Protein AF-A0A135TZ36-F1 (afdb_monomer)

Solvent-accessible surface area (backbone atoms only — not comparable to full-atom values): 19597 Å² total; per-residue (Å²): 132,80,79,66,50,85,50,78,80,79,77,73,51,74,93,57,79,41,78,80,50,68,45,27,35,36,35,58,13,41,26,89,75,48,41,15,36,32,30,41,32,37,39,70,85,66,96,59,61,77,42,64,58,96,86,46,54,20,70,56,45,53,46,8,56,71,18,23,19,26,37,40,35,22,68,68,28,45,78,75,32,60,67,56,47,51,49,52,52,54,50,48,36,62,71,36,88,34,26,74,37,66,66,38,25,40,37,40,23,60,33,50,72,59,39,54,63,44,38,83,55,46,86,80,42,78,33,56,53,34,40,36,39,25,34,38,38,90,38,65,88,73,57,63,71,61,88,43,40,32,42,38,40,23,16,20,61,70,90,66,84,68,53,80,54,86,40,39,36,49,45,66,35,62,84,34,90,34,34,46,20,65,37,71,99,42,99,53,41,34,71,68,60,25,54,55,52,48,56,56,46,49,57,52,48,38,64,70,55,68,41,76,78,76,64,61,67,62,54,50,52,61,72,70,54,63,73,73,61,75,90,71,90,53,78,71,61,77,59,72,47,74,52,70,41,69,60,89,94,39,82,74,51,74,47,78,47,63,59,65,56,29,49,32,41,45,52,66,74,44,70,68,58,44,79,40,91,92,62,70,33,25,32,52,52,92,59,56,41,57,60,57,33,48,22,70,77,36,71,84,76,43,83,80,72,61,68,78,72,60,45,36,36,57,64,86,64,84,69,91,66,93,83,71,66,48,79,74,76,75,93,61,98,66,82,81,82,79,130

Organism: NCBI:txid1460502

pLDDT: mean 84.77, std 16.38, range [30.73, 98.69]

InterPro domains:
  IPR009959 Polyketide cyclase SnoaL-like [PTHR38436] (225-310)
  IPR032710 NTF2-like domain superfamily [SSF54427] (226-272)

Secondary structure (DSSP, 8-state):
----TTSPPPPPPP--EEEEETTEEEE---STT--B-EEEEE----S-TT-EETTEEPHHHHHHHTT-EEEEE-GGGGGG-HHHHHHHHHHHHHH-SSBS-TT-EEEEES-HHHHHHHGGGGGG-TTEEEEEEEEEGGGTTTSPPPSS-EEEEEES--SSPPPBSSSEEEEEETT-SSGGGGSTTSTT--HHHHHHHHHHHHHHHHHHH--PPP-HHHHHHHHH--TTPPP--------EEEEEEEETTEEEEEEEEE-HHHHHHHTT-S-SEEEPTTSSEEEE-----THHHHHHHSTTSS-S-GGGG--EEETT--S--TT-PBP----S-------

Mean predicted aligned error: 11.64 Å

Foldseek 3Di:
DAPDLQDDQDDFDDWDWADPDFQKIKTFARPSVRAKAAEEEEAEDDPDQADADPNRGAPQVVVSPQLHGYMYGYPRLCVVPLVVSVVSSLVVLVPDPRHPQSLAYEYEYLDQVSQQRVQVCCVVRNSHAEYEEFWALVCVVVGDAHQHQYEYEHEADHPDDFDDDRRYGYHYDNPQPTSCCLGPPDPRPPPVVNVVSVVVVCVRRCVRRVDDDDPVVSVVVNVPDDRPDPDLVFDFDWDKDKDFDDDPNDGPDIDIDTDPLQVCVRSVVDDQWDDDPDDQKIWGDLGDYCVVVVCVVPVPPDDPPPSVVTAMAGNVPPDDDPPRTDHPDDPPPDDDDDD

Nearest PDB structures (foldseek):
  2wtm-assembly2_D  TM=5.818E-01  e=5.817E-04  Butyrivibrio proteoclasticus
  2wtm-assembly1_B  TM=5.413E-01  e=8.930E-04  Butyrivibrio proteoclasticus
  3fcx-assembly2_A-2  TM=5.491E-01  e=4.228E-02  Homo sapiens
  5hw0-assembly1_B  TM=2.949E-01  e=3.474E+00  Dickeya chrysanthemi
  8qca-assembly1_A  TM=1.668E-01  e=4.438E+00  Saccharomyces cerevisiae

Sequence (339 aa):
MYADISKPPAPLPQSELQTIGSGISTLSPLSRRGVGPGLILLVPSVDNALAIEEGVPALPLKWAEEGYTVIAIQPSAFESGARETLDLAIQTFRNSDKCDTKDVVGLVAYEPEMWNTVAPILSEFPQIVSTVVYADSSERSSISSSTLPSVYHFAGKPEGQPLRSKGRTEYFYPAAQSYKFATPFQPHFDYNMDMLSYTRNLTLLKGEMKSPIFDLEAIWDEHTCLPGVPPTNKYAEIPFAAVVNIRGDRLYHEHITWDQGTALAQLGLLPEYLPFPGGNLQYKVPVAGVETAMKLRARNSVPSNEMFKFTTRSADSEGVNPEKVVPAVAENGVATVAN

Structure (mmCIF, N/CA/C/O backbone):
data_AF-A0A135TZ36-F1
#
_entry.id   AF-A0A135TZ36-F1
#
loop_
_atom_site.group_PDB
_atom_site.id
_atom_site.type_symbol
_atom_site.label_atom_id
_atom_site.label_alt_id
_atom_site.label_comp_id
_atom_site.label_asym_id
_atom_site.label_entity_id
_atom_site.label_seq_id
_atom_site.pdbx_PDB_ins_code
_atom_site.Cartn_x
_atom_site.Cartn_y
_atom_site.Cartn_z
_atom_site.occupancy
_atom_site.B_iso_or_equiv
_atom_site.auth_seq_id
_atom_site.auth_comp_id
_atom_site.auth_asym_id
_atom_site.auth_atom_id
_atom_site.pdbx_PDB_model_num
ATOM 1 N N . MET A 1 1 ? 0.328 -11.893 -20.148 1.00 37.97 1 MET A N 1
ATOM 2 C CA . MET A 1 1 ? -0.048 -11.313 -21.456 1.00 37.97 1 MET A CA 1
ATOM 3 C C . MET A 1 1 ? 0.768 -10.039 -21.565 1.00 37.97 1 MET A C 1
ATOM 5 O O . MET A 1 1 ? 0.528 -9.136 -20.779 1.00 37.97 1 MET A O 1
ATOM 9 N N . TYR A 1 2 ? 1.828 -10.045 -22.372 1.00 48.16 2 TYR A N 1
ATOM 10 C CA . TYR A 1 2 ? 2.792 -8.941 -22.436 1.00 48.16 2 TYR A CA 1
ATOM 11 C C . TYR A 1 2 ? 2.128 -7.660 -22.955 1.00 48.16 2 TYR A C 1
ATOM 13 O O . TYR A 1 2 ? 1.202 -7.739 -23.766 1.00 48.16 2 TYR A O 1
ATOM 21 N N . ALA A 1 3 ? 2.573 -6.501 -22.466 1.00 52.66 3 ALA A N 1
ATOM 22 C CA . ALA A 1 3 ? 2.075 -5.210 -22.925 1.00 52.66 3 ALA A CA 1
ATOM 23 C C . ALA A 1 3 ? 2.308 -5.048 -24.439 1.00 52.66 3 ALA A C 1
ATOM 25 O O . ALA A 1 3 ? 3.323 -5.487 -24.977 1.00 52.66 3 ALA A O 1
ATOM 26 N N . ASP A 1 4 ? 1.352 -4.431 -25.135 1.00 59.00 4 ASP A N 1
ATOM 27 C CA . ASP A 1 4 ? 1.461 -4.132 -26.563 1.00 59.00 4 ASP A CA 1
ATOM 28 C C . ASP A 1 4 ? 2.546 -3.069 -26.791 1.00 59.00 4 ASP A C 1
ATOM 30 O O . ASP A 1 4 ? 2.314 -1.874 -26.614 1.00 59.00 4 ASP A O 1
ATOM 34 N N . ILE A 1 5 ? 3.732 -3.522 -27.197 1.00 53.41 5 ILE A N 1
ATOM 35 C CA . ILE A 1 5 ? 4.953 -2.718 -27.370 1.00 53.41 5 ILE A CA 1
ATOM 36 C C . ILE A 1 5 ? 4.847 -1.656 -28.477 1.00 53.41 5 ILE A C 1
ATOM 38 O O . ILE A 1 5 ? 5.758 -0.841 -28.645 1.00 53.41 5 ILE A O 1
ATOM 42 N N . SER A 1 6 ? 3.767 -1.691 -29.267 1.00 55.44 6 SER A N 1
ATOM 43 C CA . SER A 1 6 ? 3.466 -0.686 -30.290 1.00 55.44 6 SER A CA 1
ATOM 44 C C . SER A 1 6 ? 2.783 0.561 -29.721 1.00 55.44 6 SER A C 1
ATOM 46 O O . SER A 1 6 ? 2.647 1.564 -30.426 1.00 55.44 6 SER A O 1
ATOM 48 N N . LYS A 1 7 ? 2.362 0.520 -28.451 1.00 56.56 7 LYS A N 1
ATOM 49 C CA . LYS A 1 7 ? 1.687 1.618 -27.758 1.00 56.56 7 LYS A CA 1
ATOM 50 C C . LYS A 1 7 ? 2.570 2.173 -26.637 1.00 56.56 7 LYS A C 1
ATOM 52 O O . LYS A 1 7 ? 3.368 1.433 -26.062 1.00 56.56 7 LYS A O 1
ATOM 57 N N . PRO A 1 8 ? 2.444 3.472 -26.309 1.00 57.66 8 PRO A N 1
ATOM 58 C CA . PRO A 1 8 ? 3.082 4.017 -25.118 1.00 57.66 8 PRO A CA 1
ATOM 59 C C . PRO A 1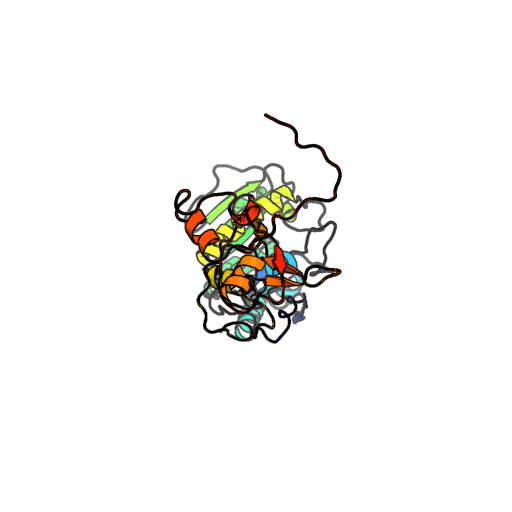 8 ? 2.607 3.262 -23.862 1.00 57.66 8 PRO A C 1
ATOM 61 O O . PRO A 1 8 ? 1.499 2.711 -23.876 1.00 57.66 8 PRO A O 1
ATOM 64 N N . PRO A 1 9 ? 3.407 3.253 -22.777 1.00 58.47 9 PRO A N 1
ATOM 65 C CA . PRO A 1 9 ? 3.001 2.655 -21.510 1.00 58.47 9 PRO A CA 1
ATOM 66 C C . PRO A 1 9 ? 1.629 3.176 -21.085 1.00 58.47 9 PRO A C 1
ATOM 68 O O . PRO A 1 9 ? 1.328 4.360 -21.271 1.00 58.47 9 PRO A O 1
ATOM 71 N N . ALA A 1 10 ? 0.800 2.299 -20.515 1.00 66.50 10 ALA A N 1
ATOM 72 C CA . ALA A 1 10 ? -0.495 2.713 -19.995 1.00 66.50 10 ALA A CA 1
ATOM 73 C C . ALA A 1 10 ? -0.304 3.854 -18.975 1.00 66.50 10 ALA A C 1
ATOM 75 O O . ALA A 1 10 ? 0.656 3.820 -18.195 1.00 66.50 10 ALA A O 1
ATOM 76 N N . PRO A 1 11 ? -1.180 4.875 -18.979 1.00 68.62 11 PRO A N 1
ATOM 77 C CA . PRO A 1 11 ? -1.109 5.936 -17.987 1.00 68.62 11 PRO A CA 1
ATOM 78 C C . PRO A 1 11 ? -1.232 5.336 -16.584 1.00 68.62 11 PRO A C 1
ATOM 80 O O . PRO A 1 11 ? -1.952 4.356 -16.378 1.00 68.62 11 PRO A O 1
ATOM 83 N N . LEU A 1 12 ? -0.524 5.931 -15.623 1.00 71.62 12 LEU A N 1
ATOM 84 C CA . LEU A 1 12 ? -0.650 5.535 -14.224 1.00 71.62 12 LEU A CA 1
ATOM 85 C C . LEU A 1 12 ? -2.113 5.678 -13.774 1.00 71.62 12 LEU A C 1
ATOM 87 O O . LEU A 1 12 ? -2.790 6.610 -14.229 1.00 71.62 12 LEU A O 1
ATOM 91 N N . PRO A 1 13 ? -2.603 4.790 -12.891 1.00 78.56 13 PRO A N 1
ATOM 92 C CA . PRO A 1 13 ? -3.936 4.941 -12.331 1.00 78.56 13 PRO A CA 1
ATOM 93 C C . PRO A 1 13 ? -4.091 6.315 -11.677 1.00 78.56 13 PRO A C 1
ATOM 95 O O . PRO A 1 13 ? -3.180 6.808 -11.011 1.00 78.56 13 PRO A O 1
ATOM 98 N N . GLN A 1 14 ? -5.249 6.935 -11.881 1.00 78.88 14 GLN A N 1
ATOM 99 C CA . GLN A 1 14 ? -5.584 8.218 -11.274 1.00 78.88 14 GLN A CA 1
ATOM 100 C C . GLN A 1 14 ? -6.420 8.001 -10.014 1.00 78.88 14 GLN A C 1
ATOM 102 O O . GLN A 1 14 ? -7.222 7.068 -9.937 1.00 78.88 14 GLN A O 1
ATOM 107 N N . SER A 1 15 ? -6.241 8.876 -9.026 1.00 78.94 15 SER A N 1
ATOM 108 C CA . SER A 1 15 ? -7.051 8.884 -7.815 1.00 78.94 15 SER A CA 1
ATOM 109 C C . SER A 1 15 ? -8.438 9.454 -8.105 1.00 78.94 15 SER A C 1
ATOM 111 O O . SER A 1 15 ? -8.630 10.662 -8.201 1.00 78.94 15 SER A O 1
ATOM 113 N N . GLU A 1 16 ? -9.425 8.569 -8.227 1.00 83.19 16 GLU A N 1
ATOM 114 C CA . GLU A 1 16 ? -10.835 8.940 -8.337 1.00 83.19 16 GLU A CA 1
ATOM 115 C C . GLU A 1 16 ? -11.596 8.411 -7.120 1.00 83.19 16 GLU A C 1
ATOM 117 O O . GLU A 1 16 ? -11.784 7.203 -6.956 1.00 83.19 16 GLU A O 1
ATOM 122 N N . LEU A 1 17 ? -11.999 9.327 -6.237 1.00 87.44 17 LEU A N 1
ATOM 123 C CA . LEU A 1 17 ? -12.807 9.002 -5.068 1.00 87.44 17 LEU A CA 1
ATOM 124 C C . LEU A 1 17 ? -14.280 8.949 -5.470 1.00 87.44 17 LEU A C 1
ATOM 126 O O . LEU A 1 17 ? -14.830 9.940 -5.951 1.00 87.44 17 LEU A O 1
ATOM 130 N N . GLN A 1 18 ? -14.930 7.817 -5.225 1.00 92.25 18 GLN A N 1
ATOM 131 C CA . GLN A 1 18 ? -16.347 7.631 -5.525 1.00 92.25 18 GLN A CA 1
ATOM 132 C C . GLN A 1 18 ? -17.141 7.475 -4.230 1.00 92.25 18 GLN A C 1
ATOM 134 O O . GLN A 1 18 ? -16.838 6.616 -3.404 1.00 92.25 18 GLN A O 1
ATOM 139 N N . THR A 1 19 ? -18.169 8.298 -4.041 1.00 92.38 19 THR A N 1
ATOM 140 C CA . THR A 1 19 ? -19.089 8.175 -2.903 1.00 92.38 19 THR A CA 1
ATOM 141 C C . THR A 1 19 ? -20.092 7.059 -3.174 1.00 92.38 19 THR A C 1
ATOM 143 O O . THR A 1 19 ? -20.798 7.100 -4.180 1.00 92.38 19 THR A O 1
ATOM 146 N N . ILE A 1 20 ? -20.179 6.084 -2.268 1.00 92.81 20 ILE A N 1
ATOM 147 C CA . ILE A 1 20 ? -21.098 4.934 -2.382 1.00 92.81 20 ILE A CA 1
ATOM 148 C C . ILE A 1 20 ? -22.227 4.967 -1.343 1.00 92.81 20 ILE A C 1
ATOM 150 O O . ILE A 1 20 ? -23.202 4.231 -1.464 1.00 92.81 20 ILE A O 1
ATOM 154 N N . GLY A 1 21 ? -22.124 5.842 -0.343 1.00 90.12 21 GLY A N 1
ATOM 155 C CA . GLY A 1 21 ? -23.141 6.064 0.681 1.00 90.12 21 GLY A CA 1
ATOM 156 C C . GLY A 1 21 ? -22.800 7.276 1.546 1.00 90.12 21 GLY A C 1
ATOM 157 O O . GLY A 1 21 ? -21.726 7.864 1.406 1.00 90.12 21 GLY A O 1
ATOM 158 N N . SER A 1 22 ? -23.706 7.660 2.450 1.00 92.19 22 SER A N 1
ATOM 159 C CA . SER A 1 22 ? -23.422 8.722 3.426 1.00 92.19 22 SER A CA 1
ATOM 160 C C . SER A 1 22 ? -22.216 8.323 4.277 1.00 92.19 22 SER A C 1
ATOM 162 O O . SER A 1 22 ? -22.244 7.277 4.915 1.00 92.19 22 SER A O 1
ATOM 164 N N . GLY A 1 23 ? -21.139 9.111 4.238 1.00 93.56 23 GLY A N 1
ATOM 165 C CA . GLY A 1 23 ? -19.905 8.803 4.966 1.00 93.56 23 GLY A CA 1
ATOM 166 C C . GLY A 1 23 ? -19.114 7.602 4.433 1.00 93.56 23 GLY A C 1
ATOM 167 O O . GLY A 1 23 ? -18.205 7.150 5.123 1.00 93.56 23 GLY A O 1
ATOM 168 N N . ILE A 1 24 ? -19.427 7.077 3.241 1.00 95.88 24 ILE A N 1
ATOM 169 C CA . ILE A 1 24 ? -18.728 5.923 2.660 1.00 95.88 24 ILE A CA 1
ATOM 170 C C . ILE A 1 24 ? -18.214 6.271 1.266 1.00 95.88 24 ILE A C 1
ATOM 172 O O . ILE A 1 24 ? -18.984 6.635 0.370 1.00 95.88 24 ILE A O 1
ATOM 176 N N . SER A 1 25 ? -16.912 6.100 1.063 1.00 95.69 25 SER A N 1
ATOM 177 C CA . SER A 1 25 ? -16.256 6.310 -0.224 1.00 95.69 25 SER A CA 1
ATOM 178 C C . SER A 1 25 ? -15.360 5.139 -0.603 1.00 95.69 25 SER A C 1
ATOM 180 O O . SER A 1 25 ? -14.869 4.408 0.254 1.00 95.69 25 SER A O 1
ATOM 182 N N . THR A 1 26 ? -15.150 4.954 -1.902 1.00 95.56 26 THR A N 1
ATOM 183 C CA . THR A 1 26 ? -14.240 3.955 -2.461 1.00 95.56 26 THR A CA 1
ATOM 184 C C . THR A 1 26 ? -13.162 4.628 -3.301 1.00 95.56 26 THR A C 1
ATOM 186 O O . THR A 1 26 ? -13.413 5.641 -3.959 1.00 95.56 26 THR A O 1
ATOM 189 N N . LEU A 1 27 ? -11.962 4.054 -3.284 1.00 95.06 27 LEU A N 1
ATOM 190 C CA . LEU A 1 27 ? -10.811 4.483 -4.068 1.00 95.06 27 LEU A CA 1
ATOM 191 C C . LEU A 1 27 ? -10.149 3.262 -4.713 1.00 95.06 27 LEU A C 1
ATOM 193 O O . LEU A 1 27 ? -9.892 2.249 -4.057 1.00 95.06 27 LEU A O 1
ATOM 197 N N . SER A 1 28 ? -9.891 3.364 -6.014 1.00 93.56 28 SER A N 1
ATOM 198 C CA . SER A 1 28 ? -9.229 2.302 -6.776 1.00 93.56 28 SER A CA 1
ATOM 199 C C . SER A 1 28 ? -7.743 2.186 -6.405 1.00 93.56 28 SER A C 1
ATOM 201 O O . SER A 1 28 ? -7.138 3.195 -6.035 1.00 93.56 28 SER A O 1
ATOM 203 N N . PRO A 1 29 ? -7.123 1.002 -6.559 1.00 91.56 29 PRO A N 1
ATOM 204 C CA . PRO A 1 29 ? -5.682 0.833 -6.399 1.00 91.56 29 PRO A CA 1
ATOM 205 C C . PRO A 1 29 ? -4.890 1.782 -7.302 1.00 91.56 29 PRO A C 1
ATOM 207 O O . PRO A 1 29 ? -5.177 1.898 -8.495 1.00 91.56 29 PRO A O 1
ATOM 210 N N . LEU A 1 30 ? -3.845 2.398 -6.750 1.00 89.19 30 LEU A N 1
ATOM 211 C CA . LEU A 1 30 ? -2.964 3.323 -7.472 1.00 89.19 30 LEU A CA 1
ATOM 212 C C . LEU A 1 30 ? -1.657 2.683 -7.943 1.00 89.19 30 LEU A C 1
ATOM 214 O O . LEU A 1 30 ? -0.887 3.291 -8.685 1.00 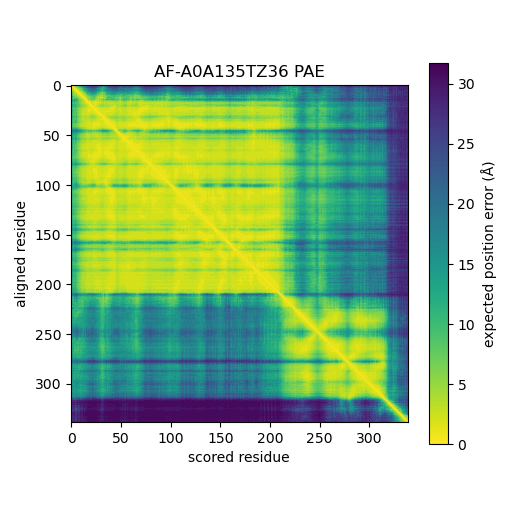89.19 30 LEU A O 1
ATOM 218 N N . SER A 1 31 ? -1.416 1.427 -7.566 1.00 84.50 31 SER A N 1
ATOM 219 C CA . SER A 1 31 ? -0.314 0.648 -8.129 1.00 84.50 31 SER A CA 1
ATOM 220 C C . SER A 1 31 ? -0.530 0.387 -9.625 1.00 84.50 31 SER A C 1
ATOM 222 O O . SER A 1 31 ? -1.664 0.243 -10.081 1.00 84.50 31 SER A O 1
ATOM 224 N N . ARG A 1 32 ? 0.554 0.205 -10.392 1.00 76.94 32 ARG A N 1
ATOM 225 C CA . ARG A 1 32 ? 0.498 -0.106 -11.838 1.00 76.94 32 ARG A CA 1
ATOM 226 C C . ARG A 1 32 ? -0.365 -1.320 -12.201 1.00 76.94 32 ARG A C 1
ATOM 228 O O . ARG A 1 32 ? -0.818 -1.413 -13.335 1.00 76.94 32 ARG A O 1
ATOM 235 N N . ARG A 1 33 ? -0.616 -2.235 -11.254 1.00 79.50 33 ARG A N 1
ATOM 236 C CA . ARG A 1 33 ? -1.522 -3.376 -11.460 1.00 79.50 33 ARG A CA 1
ATOM 237 C C . ARG A 1 33 ? -2.961 -2.930 -11.734 1.00 79.50 33 ARG A C 1
ATOM 239 O O . ARG A 1 33 ? -3.695 -3.665 -12.384 1.00 79.50 33 ARG A O 1
ATOM 246 N N . GLY A 1 34 ? -3.380 -1.778 -11.204 1.00 84.00 34 GLY A N 1
ATOM 247 C CA . GLY A 1 34 ? -4.740 -1.240 -11.328 1.00 84.00 34 GLY A CA 1
ATOM 248 C C . GLY A 1 34 ? -5.833 -2.059 -10.628 1.00 84.00 34 GLY A C 1
ATOM 249 O O . GLY A 1 34 ? -6.981 -1.631 -10.593 1.00 84.00 34 GLY A O 1
ATOM 250 N N . VAL A 1 35 ? -5.488 -3.218 -10.064 1.00 88.56 35 VAL A N 1
ATOM 251 C CA . VAL A 1 35 ? -6.360 -4.105 -9.293 1.00 88.56 35 VAL A CA 1
ATOM 252 C C . VAL A 1 35 ? -5.623 -4.581 -8.045 1.00 88.56 35 VAL A C 1
ATOM 254 O O . VAL A 1 35 ? -4.390 -4.666 -8.046 1.00 88.56 35 VAL A O 1
ATOM 257 N N . GLY A 1 36 ? -6.368 -4.919 -6.999 1.00 89.81 36 GLY A N 1
A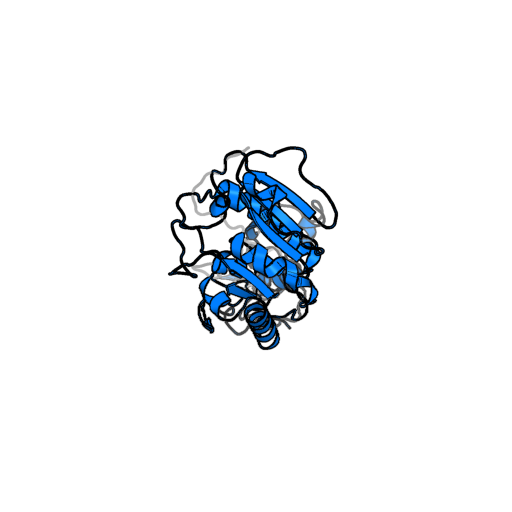TOM 258 C CA . GLY A 1 36 ? -5.800 -5.487 -5.785 1.00 89.81 36 GLY A CA 1
ATOM 259 C C . GLY A 1 36 ? -6.831 -5.761 -4.696 1.00 89.81 36 GLY A C 1
ATOM 260 O O . GLY A 1 36 ? -8.025 -5.528 -4.903 1.00 89.81 36 GLY A O 1
ATOM 261 N N . PRO A 1 37 ? -6.386 -6.264 -3.537 1.00 93.44 37 PRO A N 1
ATOM 262 C CA . PRO A 1 37 ? -7.275 -6.773 -2.505 1.00 93.44 37 PRO A CA 1
ATOM 263 C C . PRO A 1 37 ? -8.095 -5.677 -1.829 1.00 93.44 37 PRO A C 1
ATOM 265 O O . PRO A 1 37 ? -7.677 -4.519 -1.765 1.00 93.44 37 PRO A O 1
ATOM 268 N N . GLY A 1 38 ? -9.260 -6.053 -1.301 1.00 95.44 38 GLY A N 1
ATOM 269 C CA . GLY A 1 38 ? -10.145 -5.133 -0.592 1.00 95.44 38 GLY A CA 1
ATOM 270 C C . GLY A 1 38 ? -9.587 -4.731 0.774 1.00 95.44 38 GLY A C 1
ATOM 271 O O . GLY A 1 38 ? -9.149 -5.581 1.552 1.00 95.44 38 GLY A O 1
ATOM 272 N N . LEU A 1 39 ? -9.635 -3.440 1.093 1.00 97.38 39 LEU A N 1
ATOM 273 C CA . LEU A 1 39 ? -9.258 -2.908 2.398 1.00 97.38 39 LEU A CA 1
ATOM 274 C C . LEU A 1 39 ? -10.309 -1.917 2.899 1.00 97.38 39 LEU A C 1
ATOM 276 O O . LEU A 1 39 ? -10.579 -0.902 2.258 1.00 97.38 39 LEU A O 1
ATOM 280 N N . ILE A 1 40 ? -10.889 -2.207 4.060 1.00 98.25 40 ILE A N 1
ATOM 281 C CA . ILE A 1 40 ? -11.824 -1.318 4.751 1.00 98.25 40 ILE A CA 1
ATOM 282 C C . ILE A 1 40 ? -11.040 -0.435 5.716 1.00 98.25 40 ILE A C 1
ATOM 284 O O . ILE A 1 40 ? -10.255 -0.939 6.519 1.00 98.25 40 ILE A O 1
ATOM 288 N N . LEU A 1 41 ? -11.284 0.871 5.685 1.00 98.56 41 LEU A N 1
ATOM 289 C CA . LEU A 1 41 ? -10.737 1.826 6.640 1.00 98.56 41 LEU A CA 1
ATOM 290 C C . LEU A 1 41 ? -11.876 2.439 7.457 1.00 98.56 41 LEU A C 1
ATOM 292 O O . LEU A 1 41 ? -12.768 3.057 6.881 1.00 98.56 41 LEU A O 1
ATOM 296 N N . LEU A 1 42 ? -11.835 2.312 8.784 1.00 98.38 42 LEU A N 1
ATOM 297 C CA . LEU A 1 42 ? -12.676 3.111 9.683 1.00 98.38 42 LEU A CA 1
ATOM 298 C C . LEU A 1 42 ? -11.875 4.363 10.042 1.00 98.38 42 LEU A C 1
ATOM 300 O O . LEU A 1 42 ? -10.866 4.263 10.745 1.00 98.38 42 LEU A O 1
ATOM 304 N N . VAL A 1 43 ? -12.267 5.508 9.492 1.00 96.50 43 VAL A N 1
ATOM 305 C CA . VAL A 1 43 ? -11.497 6.762 9.520 1.00 96.50 43 VAL A CA 1
ATOM 306 C C . VAL A 1 43 ? -12.302 7.874 10.192 1.00 96.50 43 VAL A C 1
ATOM 308 O O . VAL A 1 43 ? -13.530 7.802 10.198 1.00 96.50 43 VAL A O 1
ATOM 311 N N . PRO A 1 44 ? -11.655 8.923 10.731 1.00 94.00 44 PRO A N 1
ATOM 312 C CA . PRO A 1 44 ? -12.381 10.089 11.224 1.00 94.00 44 PRO A CA 1
ATOM 313 C C . PRO A 1 44 ? -13.151 10.792 10.109 1.00 94.00 44 PRO A C 1
ATOM 315 O O . PRO A 1 44 ? -12.874 10.612 8.920 1.00 94.00 44 PRO A O 1
ATOM 318 N N . SER A 1 45 ? -14.073 11.666 10.510 1.00 89.50 45 SER A N 1
ATOM 319 C CA . SER A 1 45 ? -14.706 12.603 9.588 1.00 89.50 45 SER A CA 1
ATOM 320 C C . SER A 1 45 ? -13.646 13.508 8.962 1.00 89.50 45 SER A C 1
ATOM 322 O O . SER A 1 45 ? -13.004 14.296 9.660 1.00 89.50 45 SER A O 1
ATOM 324 N N . VAL A 1 46 ? -13.443 13.367 7.653 1.00 79.00 46 VAL A N 1
ATOM 325 C CA . VAL A 1 46 ? -12.470 14.147 6.882 1.00 79.00 46 VAL A CA 1
ATOM 326 C C . VAL A 1 46 ? -13.137 14.718 5.640 1.00 79.00 46 VAL A C 1
ATOM 328 O O . VAL A 1 46 ? -13.801 13.998 4.892 1.00 79.00 46 VAL A O 1
ATOM 331 N N . ASP A 1 47 ? -12.917 16.010 5.407 1.00 74.12 47 ASP A N 1
ATOM 332 C CA . ASP A 1 47 ? -13.504 16.728 4.272 1.00 74.12 47 ASP A CA 1
ATOM 333 C C . ASP A 1 47 ? -12.776 16.419 2.954 1.00 74.12 47 ASP A C 1
ATOM 335 O O . ASP A 1 47 ? -13.378 16.460 1.882 1.00 74.12 47 ASP A O 1
ATOM 339 N N . ASN A 1 48 ? -11.481 16.075 3.019 1.00 81.44 48 ASN A N 1
ATOM 340 C CA . ASN A 1 48 ? -10.659 15.794 1.843 1.00 81.44 48 ASN A CA 1
ATOM 341 C C . ASN A 1 48 ? -9.898 14.462 1.959 1.00 81.44 48 ASN A C 1
ATOM 343 O O . ASN A 1 48 ? -8.750 14.396 2.395 1.00 81.44 48 ASN A O 1
ATOM 347 N N . ALA A 1 49 ? -10.539 13.387 1.503 1.00 82.12 49 ALA A N 1
ATOM 348 C CA . ALA A 1 49 ? -9.983 12.034 1.494 1.00 82.12 49 ALA A CA 1
ATOM 349 C C . ALA A 1 49 ? -8.875 11.795 0.439 1.00 82.12 49 ALA A C 1
ATOM 351 O O . ALA A 1 49 ? -8.301 10.706 0.414 1.00 82.12 49 ALA A O 1
ATOM 352 N N . LEU A 1 50 ? -8.566 12.788 -0.407 1.00 88.12 50 LEU A N 1
ATOM 353 C CA . LEU A 1 50 ? -7.502 12.738 -1.422 1.00 88.12 50 LEU A CA 1
ATOM 354 C C . LEU A 1 50 ? -6.386 13.772 -1.180 1.00 88.12 50 LEU A C 1
ATOM 356 O O . LEU A 1 50 ? -5.552 13.989 -2.058 1.00 88.12 50 LEU A O 1
ATOM 360 N N . ALA A 1 51 ? -6.368 14.433 -0.018 1.00 88.38 51 ALA A N 1
ATOM 361 C CA . ALA A 1 51 ? -5.368 15.449 0.292 1.00 88.38 51 ALA A CA 1
ATOM 362 C C . ALA A 1 51 ? -3.943 14.874 0.339 1.00 88.38 51 ALA A C 1
ATOM 364 O O . ALA A 1 51 ? -3.716 13.759 0.816 1.00 88.38 51 ALA A O 1
ATOM 365 N N . ILE A 1 52 ? -2.984 15.685 -0.107 1.00 89.25 52 ILE A N 1
ATOM 366 C CA . ILE A 1 52 ? -1.556 15.507 0.152 1.00 89.25 52 ILE A CA 1
ATOM 367 C C . ILE A 1 52 ? -1.046 16.842 0.690 1.00 89.25 52 ILE A C 1
ATOM 369 O O . ILE A 1 52 ? -1.023 17.829 -0.046 1.00 89.25 52 ILE A O 1
ATOM 373 N N . GLU A 1 53 ? -0.629 16.877 1.952 1.00 87.31 53 GLU A N 1
ATOM 374 C CA . GLU A 1 53 ? -0.046 18.073 2.572 1.00 87.31 53 GLU A CA 1
ATOM 375 C C . GLU A 1 53 ? 1.397 17.772 2.956 1.00 87.31 53 GLU A C 1
ATOM 377 O O . GLU A 1 53 ? 1.673 16.769 3.608 1.00 87.31 53 GLU A O 1
ATOM 382 N N . GLU A 1 54 ? 2.333 18.599 2.488 1.00 86.50 54 GLU A N 1
ATOM 383 C CA . GLU A 1 54 ? 3.773 18.433 2.751 1.00 86.50 54 GLU A CA 1
ATOM 384 C C . GLU A 1 54 ? 4.316 17.024 2.416 1.00 86.50 54 GLU A C 1
ATOM 386 O O . GLU A 1 54 ? 5.248 16.522 3.040 1.00 86.50 54 GLU A O 1
ATOM 391 N N . GLY A 1 55 ? 3.733 16.371 1.402 1.00 84.44 55 GLY A N 1
ATOM 392 C CA . GLY A 1 55 ? 4.107 15.017 0.979 1.00 84.44 55 GLY A CA 1
ATOM 393 C C . GLY A 1 55 ? 3.499 13.889 1.820 1.00 84.44 55 GLY A C 1
ATOM 394 O O . GLY A 1 55 ? 3.818 12.726 1.582 1.00 84.44 55 GLY A O 1
ATOM 395 N N . VAL A 1 56 ? 2.619 14.202 2.774 1.00 87.19 56 VAL A N 1
ATOM 396 C CA . VAL A 1 56 ? 1.867 13.218 3.561 1.00 87.19 56 VAL A CA 1
ATOM 397 C C . VAL A 1 56 ? 0.488 13.008 2.925 1.00 87.19 56 VAL A C 1
ATOM 399 O O . VAL A 1 56 ? -0.294 13.959 2.873 1.00 87.19 56 VAL A O 1
ATOM 402 N N . PRO A 1 57 ? 0.164 11.795 2.441 1.00 91.44 57 PRO A N 1
ATOM 403 C CA . PRO A 1 57 ? -1.137 11.505 1.850 1.00 91.44 57 PRO A CA 1
ATOM 404 C C . PRO A 1 57 ? -2.213 11.244 2.913 1.00 91.44 57 PRO A C 1
ATOM 406 O O . PRO A 1 57 ? -1.935 10.707 3.989 1.00 91.44 57 PRO A O 1
ATOM 409 N N . ALA A 1 58 ? -3.467 11.551 2.576 1.00 93.06 58 ALA A N 1
ATOM 410 C CA . ALA A 1 58 ? -4.640 11.117 3.330 1.00 93.06 58 ALA A CA 1
ATOM 411 C C . ALA A 1 58 ? -4.692 9.583 3.462 1.00 93.06 58 ALA A C 1
ATOM 413 O O . ALA A 1 58 ? -4.179 8.854 2.610 1.00 93.06 58 ALA A O 1
ATOM 414 N N . LEU A 1 59 ? -5.374 9.078 4.498 1.00 94.62 59 LEU A N 1
ATOM 415 C CA . LEU A 1 59 ? -5.445 7.636 4.780 1.00 94.62 59 LEU A CA 1
ATOM 416 C C . LEU A 1 59 ? -5.891 6.785 3.577 1.00 94.62 59 LEU A C 1
ATOM 418 O O . LEU A 1 59 ? -5.200 5.808 3.286 1.00 94.62 59 LEU A O 1
ATOM 422 N N . PRO A 1 60 ? -6.975 7.114 2.842 1.00 94.75 60 PRO A N 1
ATOM 423 C CA . PRO A 1 60 ? -7.404 6.275 1.724 1.00 94.75 60 PRO A CA 1
ATOM 424 C C . PRO A 1 60 ? -6.367 6.229 0.604 1.00 94.75 60 PRO A C 1
ATOM 426 O O . PRO A 1 60 ? -6.092 5.162 0.060 1.00 94.75 60 PRO A O 1
ATOM 429 N N . LEU A 1 61 ? -5.750 7.377 0.313 1.00 92.88 61 LEU A N 1
ATOM 430 C CA . LEU A 1 61 ? -4.723 7.507 -0.712 1.00 92.88 61 LEU A CA 1
ATOM 431 C C . LEU A 1 61 ? -3.482 6.678 -0.364 1.00 92.88 61 LEU A C 1
ATOM 433 O O . LEU A 1 61 ? -3.029 5.883 -1.184 1.00 92.88 61 LEU A O 1
ATOM 437 N N . LYS A 1 62 ? -3.016 6.779 0.886 1.00 91.94 62 LYS A N 1
ATOM 438 C CA . LYS A 1 62 ? -1.881 6.014 1.419 1.00 91.94 62 LYS A CA 1
ATOM 439 C C . LYS A 1 62 ? -2.031 4.509 1.178 1.00 91.94 62 LYS A C 1
ATOM 441 O O . LYS A 1 62 ? -1.098 3.846 0.743 1.00 91.94 62 LYS A O 1
ATOM 446 N N . TRP A 1 63 ? -3.217 3.964 1.450 1.00 94.25 63 TRP A N 1
ATOM 447 C CA . TRP A 1 63 ? -3.483 2.537 1.268 1.00 94.25 63 TRP A CA 1
ATOM 448 C C . TRP A 1 63 ? -3.716 2.153 -0.197 1.00 94.25 63 TRP A C 1
ATOM 450 O O . TRP A 1 63 ? -3.324 1.063 -0.614 1.00 94.25 63 TRP A O 1
ATOM 460 N N . ALA A 1 64 ? -4.299 3.039 -1.004 1.00 92.94 64 ALA A N 1
ATOM 461 C CA . ALA A 1 64 ? -4.456 2.800 -2.434 1.00 92.94 64 ALA A CA 1
ATOM 462 C C . ALA A 1 64 ? -3.098 2.752 -3.166 1.00 92.94 64 ALA A C 1
ATOM 464 O O . ALA A 1 64 ? -2.935 1.954 -4.094 1.00 92.94 64 ALA A O 1
ATOM 465 N N . GLU A 1 65 ? -2.103 3.529 -2.722 1.00 89.50 65 GLU A N 1
ATOM 466 C CA . GLU A 1 65 ? -0.722 3.504 -3.241 1.00 89.50 65 GLU A CA 1
ATOM 467 C C . GLU A 1 65 ? -0.017 2.154 -3.036 1.00 89.50 65 GLU A C 1
ATOM 469 O O . GLU A 1 65 ? 0.747 1.723 -3.899 1.00 89.50 65 GLU A O 1
ATOM 474 N N . GLU A 1 66 ? -0.340 1.416 -1.971 1.00 88.81 66 GLU A N 1
ATOM 475 C CA . GLU A 1 66 ? 0.157 0.040 -1.772 1.00 88.81 66 GLU A CA 1
ATOM 476 C C . GLU A 1 66 ? -0.539 -0.988 -2.671 1.00 88.81 66 GLU A C 1
ATOM 478 O O . GLU A 1 66 ? -0.184 -2.168 -2.658 1.00 88.81 66 GLU A O 1
ATOM 483 N N . GLY A 1 67 ? -1.534 -0.561 -3.452 1.00 89.56 67 GLY A N 1
ATOM 484 C CA . GLY A 1 67 ? -2.274 -1.412 -4.374 1.00 89.56 67 GLY A CA 1
ATOM 485 C C . GLY A 1 67 ? -3.532 -2.049 -3.788 1.00 89.56 67 GLY A C 1
ATOM 486 O O . GLY A 1 67 ? -4.018 -3.011 -4.373 1.00 89.56 67 GLY A O 1
ATOM 487 N N . TYR A 1 68 ? -4.076 -1.547 -2.676 1.00 93.50 68 TYR A N 1
ATOM 488 C CA . TYR A 1 68 ? -5.380 -1.997 -2.173 1.00 93.50 68 TYR A CA 1
ATOM 489 C C . TYR A 1 68 ? -6.534 -1.292 -2.891 1.00 93.50 68 TYR A C 1
ATOM 491 O O . TYR A 1 68 ? -6.438 -0.118 -3.248 1.00 93.50 68 TYR A O 1
ATOM 499 N N . THR A 1 69 ? -7.654 -1.997 -3.051 1.00 94.69 69 THR A N 1
ATOM 500 C CA . THR A 1 69 ? -8.948 -1.373 -3.347 1.00 94.69 69 THR A CA 1
ATOM 501 C C . THR A 1 69 ? -9.526 -0.916 -2.019 1.00 94.69 69 THR A C 1
ATOM 503 O O . THR A 1 69 ? -9.816 -1.746 -1.158 1.00 94.69 69 THR A O 1
ATOM 506 N N . VAL A 1 70 ? -9.658 0.389 -1.816 1.00 96.56 70 VAL A N 1
ATOM 507 C CA . VAL A 1 70 ? -9.935 0.957 -0.493 1.00 96.56 70 VAL A CA 1
ATOM 508 C C . VAL A 1 70 ? -11.389 1.391 -0.388 1.00 96.56 70 VAL A C 1
ATOM 510 O O . VAL A 1 70 ? -11.868 2.117 -1.251 1.00 96.56 70 VAL A O 1
ATOM 513 N N . ILE A 1 71 ? -12.065 1.022 0.701 1.00 97.38 71 ILE A N 1
ATOM 514 C CA . ILE A 1 71 ? -13.331 1.634 1.124 1.00 97.38 71 ILE A CA 1
ATOM 515 C C . ILE A 1 71 ? -13.095 2.353 2.448 1.00 97.38 71 ILE A C 1
ATOM 517 O O . ILE A 1 71 ? -12.747 1.724 3.446 1.00 97.38 71 ILE A O 1
ATOM 521 N N . ALA A 1 72 ? -13.287 3.668 2.459 1.00 97.25 72 ALA A N 1
ATOM 522 C CA . ALA A 1 72 ? -13.192 4.496 3.650 1.00 97.25 72 ALA A CA 1
ATOM 523 C C . ALA A 1 72 ? -14.589 4.757 4.222 1.00 97.25 72 ALA A C 1
ATOM 525 O O . ALA A 1 72 ? -15.493 5.194 3.510 1.00 97.25 72 ALA A O 1
ATOM 526 N N . ILE A 1 73 ? -14.748 4.484 5.514 1.00 97.75 73 ILE A N 1
ATOM 527 C CA . ILE A 1 73 ? -15.998 4.596 6.261 1.00 97.75 73 ILE A CA 1
ATOM 528 C C . ILE A 1 73 ? -15.784 5.615 7.378 1.00 97.75 73 ILE A C 1
ATOM 530 O O . ILE A 1 73 ? -14.910 5.435 8.227 1.00 97.75 73 ILE A O 1
ATOM 534 N N . GLN A 1 74 ? -16.588 6.672 7.367 1.00 96.56 74 GLN A N 1
ATOM 535 C CA . GLN A 1 74 ? -16.618 7.730 8.375 1.00 96.56 74 GLN A CA 1
ATOM 536 C C . GLN A 1 74 ? -17.720 7.461 9.416 1.00 96.56 74 GLN A C 1
ATOM 538 O O . GLN A 1 74 ? -18.636 6.680 9.142 1.00 96.56 74 GLN A O 1
ATOM 543 N N . PRO A 1 75 ? -17.708 8.132 10.585 1.00 96.38 75 PRO A N 1
ATOM 544 C CA . PRO A 1 75 ? -18.703 7.908 11.636 1.00 96.38 75 PRO A CA 1
ATOM 545 C C . PRO A 1 75 ? -20.161 8.083 11.184 1.00 96.38 75 PRO A C 1
ATOM 547 O O . PRO A 1 75 ? -21.027 7.326 11.616 1.00 96.38 75 PRO A O 1
ATOM 550 N N . SER A 1 76 ? -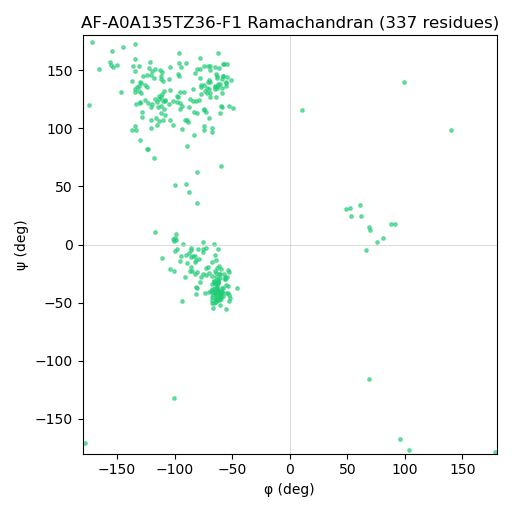20.439 9.020 10.268 1.00 94.88 76 SER A N 1
ATOM 551 C CA . SER A 1 76 ? -21.792 9.267 9.737 1.00 94.88 76 SER A CA 1
ATOM 552 C C . SER A 1 76 ? -22.386 8.079 8.970 1.00 94.88 76 SER A C 1
ATOM 554 O O . SER A 1 76 ? -23.605 7.969 8.862 1.00 94.88 76 SER A O 1
ATOM 556 N N . ALA A 1 77 ? -21.562 7.145 8.486 1.00 95.44 77 ALA A N 1
ATOM 557 C CA . ALA A 1 77 ? -22.048 5.926 7.842 1.00 95.44 77 ALA A CA 1
ATOM 558 C C . ALA A 1 77 ? -22.807 5.013 8.816 1.00 95.44 77 ALA A C 1
ATOM 560 O O . ALA A 1 77 ? -23.763 4.337 8.435 1.00 95.44 77 ALA A O 1
ATOM 561 N N . PHE A 1 78 ? -22.423 5.022 10.096 1.00 95.62 78 PHE A N 1
ATOM 562 C CA . PHE A 1 78 ? -23.005 4.137 11.107 1.00 95.62 78 PHE A CA 1
ATOM 563 C C . PHE A 1 78 ? -24.400 4.570 11.561 1.00 95.62 78 PHE A C 1
ATOM 565 O O . PHE A 1 78 ? -25.066 3.797 12.248 1.00 95.62 78 PHE A O 1
ATOM 572 N N . GLU A 1 79 ? -24.896 5.732 11.122 1.00 91.75 79 GLU A N 1
ATOM 573 C CA . GLU A 1 79 ? -26.301 6.126 11.304 1.00 91.75 79 GLU A CA 1
ATOM 574 C C . GLU A 1 79 ? -27.269 5.092 10.706 1.00 91.75 79 GLU A C 1
ATOM 576 O O . GLU A 1 79 ? -28.366 4.895 11.226 1.00 91.75 79 GLU A O 1
ATOM 581 N N . SER A 1 80 ? -26.844 4.390 9.649 1.00 86.50 80 SER A N 1
ATOM 582 C CA . SER A 1 80 ? -27.611 3.305 9.015 1.00 86.50 80 SER A CA 1
ATOM 583 C C . SER A 1 80 ? -27.407 1.934 9.678 1.00 86.50 80 SER A C 1
ATOM 585 O O . SER A 1 80 ? -28.046 0.969 9.268 1.00 86.50 80 SER A O 1
ATOM 587 N N . GLY A 1 81 ? -26.532 1.846 10.686 1.00 95.06 81 GLY A N 1
ATOM 588 C CA . GLY A 1 81 ? -26.111 0.610 11.344 1.00 95.06 81 GLY A CA 1
ATOM 589 C C . GLY A 1 81 ? -24.762 0.081 10.839 1.00 95.06 81 GLY A C 1
ATOM 590 O O . GLY A 1 81 ? -24.438 0.126 9.649 1.00 95.06 81 GLY A O 1
ATOM 591 N N . ALA A 1 82 ? -23.927 -0.412 11.763 1.00 96.50 82 ALA A N 1
ATOM 592 C CA . ALA A 1 82 ? -22.582 -0.899 11.440 1.00 96.50 82 ALA A CA 1
ATOM 593 C C . ALA A 1 82 ? -22.603 -2.177 10.587 1.00 96.50 82 ALA A C 1
ATOM 595 O O . ALA A 1 82 ? -21.748 -2.354 9.719 1.00 96.50 82 ALA A O 1
ATOM 596 N N . ARG A 1 83 ? -23.592 -3.054 10.797 1.00 97.56 83 ARG A N 1
ATOM 597 C CA . ARG A 1 83 ? -23.748 -4.294 10.027 1.00 97.56 83 ARG A CA 1
ATOM 598 C C . ARG A 1 83 ? -24.108 -3.993 8.575 1.00 97.56 83 ARG A C 1
ATOM 600 O O . ARG A 1 83 ? -23.473 -4.520 7.669 1.00 97.56 83 ARG A O 1
ATOM 607 N N . GLU A 1 84 ? -25.082 -3.120 8.364 1.00 97.38 84 GLU A N 1
ATOM 608 C CA . GLU A 1 84 ? -25.549 -2.669 7.052 1.00 97.38 84 GLU A CA 1
ATOM 609 C C . GLU A 1 84 ? -24.422 -1.959 6.292 1.00 97.38 84 GLU A C 1
ATOM 611 O O . GLU A 1 84 ? -24.217 -2.192 5.101 1.00 97.38 84 GLU A O 1
ATOM 616 N N . THR A 1 85 ? -23.637 -1.151 7.008 1.00 97.94 85 THR A N 1
ATOM 617 C CA . THR A 1 85 ? -22.464 -0.461 6.460 1.00 97.94 85 THR A CA 1
ATOM 618 C C . THR A 1 85 ? -21.394 -1.444 5.973 1.00 97.94 85 THR A C 1
ATOM 620 O O . THR A 1 85 ? -20.879 -1.300 4.861 1.00 97.94 85 THR A O 1
ATOM 623 N N . LEU A 1 86 ? -21.055 -2.459 6.777 1.00 97.69 86 LEU A N 1
ATOM 624 C CA . LEU A 1 86 ? -20.081 -3.479 6.376 1.00 97.69 86 LEU A CA 1
ATOM 625 C C . LEU A 1 86 ? -20.604 -4.359 5.240 1.00 97.69 86 LEU A C 1
ATOM 627 O O . LEU A 1 86 ? -19.841 -4.682 4.330 1.00 97.69 86 LEU A O 1
ATOM 631 N N . ASP A 1 87 ? -21.891 -4.708 5.243 1.00 97.06 87 ASP A N 1
ATOM 632 C CA . ASP A 1 87 ? -22.499 -5.468 4.150 1.00 97.06 87 ASP A CA 1
ATOM 633 C C . ASP A 1 87 ? -22.404 -4.701 2.823 1.00 97.06 87 ASP A C 1
ATOM 635 O O . ASP A 1 87 ? -21.938 -5.255 1.825 1.00 97.06 87 ASP A O 1
ATOM 639 N N . LEU A 1 88 ? -22.703 -3.397 2.826 1.00 97.25 88 LEU A N 1
ATOM 640 C CA . LEU A 1 88 ? -22.517 -2.535 1.657 1.00 97.25 88 LEU A CA 1
ATOM 641 C C . LEU A 1 88 ? -21.052 -2.483 1.191 1.00 97.25 88 LEU A C 1
ATOM 643 O O . LEU A 1 88 ? -20.790 -2.539 -0.016 1.00 97.25 88 LEU A O 1
ATOM 647 N N . ALA A 1 89 ? -20.090 -2.409 2.114 1.00 96.81 89 ALA A N 1
ATOM 648 C CA . ALA A 1 89 ? -18.669 -2.422 1.767 1.00 96.81 89 ALA A CA 1
ATOM 649 C C . ALA A 1 89 ? -18.261 -3.748 1.094 1.00 96.81 89 ALA A C 1
ATOM 651 O O . ALA A 1 89 ? -17.639 -3.748 0.029 1.00 96.81 89 ALA A O 1
ATOM 652 N N . ILE A 1 90 ? -18.678 -4.888 1.655 1.00 96.62 90 ILE A N 1
ATOM 653 C CA . ILE A 1 90 ? -18.400 -6.215 1.084 1.00 96.62 90 ILE A CA 1
ATOM 654 C C . ILE A 1 90 ? -19.083 -6.393 -0.278 1.00 96.62 90 ILE A C 1
ATOM 656 O O . ILE A 1 90 ? -18.462 -6.901 -1.217 1.00 96.62 90 ILE A O 1
ATOM 660 N N . GLN A 1 91 ? -20.333 -5.951 -0.431 1.00 95.75 91 GLN A N 1
ATOM 661 C CA . GLN A 1 91 ? -21.023 -5.970 -1.723 1.00 95.75 91 GLN A CA 1
ATOM 662 C C . GLN A 1 91 ? -20.308 -5.096 -2.762 1.00 95.75 91 GLN A C 1
ATOM 664 O O . GLN A 1 91 ? -20.143 -5.518 -3.909 1.00 95.75 91 GLN A O 1
ATOM 669 N N . THR A 1 92 ? -19.818 -3.922 -2.361 1.00 95.88 92 THR A N 1
ATOM 670 C CA . THR A 1 92 ? -19.041 -3.033 -3.235 1.00 95.88 92 THR A CA 1
ATOM 671 C C . THR A 1 92 ? -17.766 -3.711 -3.734 1.00 95.88 92 THR A C 1
ATOM 673 O O . THR A 1 92 ? -17.515 -3.717 -4.940 1.00 95.88 92 THR A O 1
ATOM 676 N N . PHE A 1 93 ? -17.000 -4.374 -2.859 1.00 95.56 93 PHE A N 1
ATOM 677 C CA . PHE A 1 93 ? -15.834 -5.153 -3.296 1.00 95.56 93 PHE A CA 1
ATOM 678 C C . PHE A 1 93 ? -16.207 -6.284 -4.253 1.00 95.56 93 PHE A C 1
ATOM 680 O O . PHE A 1 93 ? -15.533 -6.483 -5.263 1.00 95.56 93 PHE A O 1
ATOM 687 N N . ARG A 1 94 ? -17.300 -7.006 -3.984 1.00 94.19 94 ARG A N 1
ATOM 688 C CA . ARG A 1 94 ? -17.759 -8.088 -4.869 1.00 94.19 94 ARG A CA 1
ATOM 689 C C . ARG A 1 94 ? -18.145 -7.593 -6.262 1.00 94.19 94 ARG A C 1
ATOM 691 O O . ARG A 1 94 ? -17.939 -8.326 -7.232 1.00 94.19 94 ARG A O 1
ATOM 698 N N . ASN A 1 95 ? -18.676 -6.380 -6.364 1.00 93.62 95 ASN A N 1
ATOM 699 C CA . ASN A 1 95 ? -19.129 -5.793 -7.625 1.00 93.62 95 ASN A CA 1
ATOM 700 C C . ASN A 1 95 ? -18.035 -5.011 -8.369 1.00 93.62 95 ASN A C 1
ATOM 702 O O . ASN A 1 95 ? -18.187 -4.748 -9.559 1.00 93.62 95 ASN A O 1
ATOM 706 N N . SER A 1 96 ? -16.933 -4.666 -7.701 1.00 92.12 96 SER A N 1
ATOM 707 C CA . SER A 1 96 ? -15.819 -3.943 -8.312 1.00 92.12 96 SER A CA 1
ATOM 708 C C . SER A 1 96 ? -14.980 -4.847 -9.224 1.00 92.12 96 SER A C 1
ATOM 710 O O . SER A 1 96 ? -14.653 -5.985 -8.875 1.00 92.12 96 SER A O 1
ATOM 712 N N . ASP A 1 97 ? -14.594 -4.322 -10.386 1.00 91.94 97 ASP A N 1
ATOM 713 C CA . ASP A 1 97 ? -13.577 -4.902 -11.272 1.00 91.94 97 ASP A CA 1
ATOM 714 C C . ASP A 1 97 ? -12.146 -4.617 -10.779 1.00 91.94 97 ASP A C 1
ATOM 716 O O . ASP A 1 97 ? -11.194 -5.225 -11.268 1.00 91.94 97 ASP A O 1
ATOM 720 N N . LYS A 1 98 ? -11.992 -3.707 -9.807 1.00 91.75 98 LYS A N 1
ATOM 721 C CA . LYS A 1 98 ? -10.705 -3.340 -9.199 1.00 91.75 98 LYS A CA 1
ATOM 722 C C . LYS A 1 98 ? -10.312 -4.242 -8.035 1.00 91.75 98 LYS A C 1
ATOM 724 O O . LYS A 1 98 ? -9.125 -4.382 -7.754 1.00 91.75 98 LYS A O 1
ATOM 729 N N . CYS A 1 99 ? -11.286 -4.896 -7.401 1.00 91.06 99 CYS A N 1
ATOM 730 C CA . CYS A 1 99 ? -11.041 -5.851 -6.327 1.00 91.06 99 CYS A CA 1
ATOM 731 C C . CYS A 1 99 ? -10.828 -7.267 -6.885 1.00 91.06 99 CYS A C 1
ATOM 733 O O . CYS A 1 99 ? -11.780 -7.932 -7.302 1.00 91.06 99 CYS A O 1
ATOM 735 N N . ASP A 1 100 ? -9.575 -7.732 -6.896 1.00 85.88 100 ASP A N 1
ATOM 736 C CA . ASP A 1 100 ? -9.202 -9.041 -7.460 1.00 85.88 100 ASP A CA 1
ATOM 737 C C . ASP A 1 100 ? -9.477 -10.219 -6.507 1.00 85.88 100 ASP A C 1
ATOM 739 O O . ASP A 1 100 ? -9.682 -11.352 -6.943 1.00 85.88 100 ASP A O 1
ATOM 743 N N . THR A 1 101 ? -9.540 -9.948 -5.205 1.00 83.75 101 THR A N 1
ATOM 744 C CA . THR A 1 101 ? -9.665 -10.942 -4.134 1.00 83.75 101 THR A CA 1
ATOM 745 C C . THR A 1 101 ? -10.889 -10.637 -3.278 1.00 83.75 101 THR A C 1
ATOM 747 O O . THR A 1 101 ? -10.834 -10.031 -2.214 1.00 83.75 101 THR A O 1
ATOM 750 N N . LYS A 1 102 ? -12.046 -11.080 -3.775 1.00 80.81 102 LYS A N 1
ATOM 751 C CA . LYS A 1 102 ? -13.370 -10.737 -3.223 1.00 80.81 102 LYS A CA 1
ATOM 752 C C . LYS A 1 102 ? -13.693 -11.413 -1.886 1.00 80.81 102 LYS A C 1
ATOM 754 O O . LYS A 1 102 ? -14.560 -10.936 -1.159 1.00 80.81 102 LYS A O 1
ATOM 759 N N . ASP A 1 103 ? -12.993 -12.498 -1.568 1.00 85.06 103 ASP A N 1
ATOM 760 C CA . ASP A 1 103 ? -13.176 -13.274 -0.336 1.00 85.06 103 ASP A CA 1
ATOM 761 C C . ASP A 1 103 ? -12.117 -12.968 0.734 1.00 85.06 103 ASP A C 1
ATOM 763 O O . ASP A 1 103 ? -12.109 -13.606 1.783 1.00 85.06 103 ASP A O 1
ATOM 767 N N . VAL A 1 104 ? -11.209 -12.021 0.468 1.00 90.94 104 VAL A N 1
ATOM 768 C CA . VAL A 1 104 ? -10.085 -11.695 1.351 1.00 90.94 104 VAL A CA 1
ATOM 769 C C . VAL A 1 104 ? -9.975 -10.182 1.494 1.00 90.94 104 VAL A C 1
ATOM 771 O O . VAL A 1 104 ? -9.469 -9.484 0.618 1.00 90.94 104 VAL A O 1
ATOM 774 N N . VAL A 1 105 ? -10.452 -9.681 2.627 1.00 95.62 105 VAL A N 1
ATOM 775 C CA . VAL A 1 105 ? -10.536 -8.258 2.948 1.00 95.62 105 VAL A CA 1
ATOM 776 C C . VAL A 1 105 ? -9.798 -7.988 4.255 1.00 95.62 105 VAL A C 1
ATOM 778 O O . VAL A 1 105 ? -9.926 -8.734 5.228 1.00 95.62 105 VAL A O 1
ATOM 781 N N . GLY A 1 106 ? -9.009 -6.920 4.286 1.00 97.19 106 GLY A N 1
ATOM 782 C CA . GLY A 1 106 ? -8.423 -6.399 5.521 1.00 97.19 106 GLY A CA 1
ATOM 783 C C . GLY A 1 106 ? -9.270 -5.266 6.092 1.00 97.19 106 GLY A C 1
ATOM 784 O O . GLY A 1 106 ? -9.979 -4.583 5.350 1.00 97.19 106 GLY A O 1
ATOM 785 N N . LEU A 1 107 ? -9.170 -5.025 7.398 1.00 98.50 107 LEU A N 1
ATOM 786 C CA . LEU A 1 107 ? -9.799 -3.869 8.038 1.00 98.50 107 LEU A CA 1
ATOM 787 C C . LEU A 1 107 ? -8.794 -3.105 8.902 1.00 98.50 107 LEU A C 1
ATOM 789 O O . LEU A 1 107 ? -8.117 -3.692 9.741 1.00 98.50 107 LEU A O 1
ATOM 793 N N . VAL A 1 108 ? -8.722 -1.787 8.737 1.00 98.69 108 VAL A N 1
ATOM 794 C CA . VAL A 1 108 ? -7.903 -0.896 9.568 1.00 98.69 108 VAL A CA 1
ATOM 795 C C . VAL A 1 108 ? -8.809 0.123 10.245 1.00 98.69 108 VAL A C 1
ATOM 797 O O . VAL A 1 108 ? -9.463 0.922 9.582 1.00 98.69 108 VAL A O 1
ATOM 800 N N . ALA A 1 109 ? -8.845 0.106 11.570 1.00 98.62 109 ALA A N 1
ATOM 801 C CA . ALA A 1 109 ? -9.621 1.028 12.376 1.00 98.62 109 ALA A CA 1
ATOM 802 C C . ALA A 1 109 ? -8.720 2.094 13.002 1.00 98.62 109 ALA A C 1
ATOM 804 O O . ALA A 1 109 ? -7.964 1.811 13.933 1.00 98.62 109 ALA A O 1
ATOM 805 N N . TYR A 1 110 ? -8.819 3.317 12.486 1.00 98.19 110 TYR A N 1
ATOM 806 C CA . TYR A 1 110 ? -8.189 4.507 13.059 1.00 98.19 110 TYR A CA 1
ATOM 807 C C . TYR A 1 110 ? -9.051 5.152 14.151 1.00 98.19 110 TYR A C 1
ATOM 809 O O . TYR A 1 110 ? -8.523 5.896 14.970 1.00 98.19 110 TYR A O 1
ATOM 817 N N . GLU A 1 111 ? -10.351 4.842 14.178 1.00 97.38 111 GLU A N 1
ATOM 818 C CA . GLU A 1 111 ? -11.308 5.323 15.177 1.00 97.38 111 GLU A CA 1
ATOM 819 C C . GLU A 1 111 ? -11.722 4.183 16.138 1.00 97.38 111 GLU A C 1
ATOM 821 O O . GLU A 1 111 ? -12.423 3.248 15.720 1.00 97.38 111 GLU A O 1
ATOM 826 N N . PRO A 1 112 ? -11.320 4.228 17.426 1.00 97.75 112 PRO A N 1
ATOM 827 C CA . PRO A 1 112 ? -11.576 3.147 18.384 1.00 97.75 112 PRO A CA 1
ATOM 828 C C . PRO A 1 112 ? -13.067 2.959 18.702 1.00 97.75 112 PRO A C 1
ATOM 830 O O . PRO A 1 112 ? -13.519 1.834 18.924 1.00 97.75 112 PRO A O 1
ATOM 833 N N . GLU A 1 113 ? -13.864 4.029 18.670 1.00 97.50 113 GLU A N 1
ATOM 834 C CA . GLU A 1 113 ? -15.317 3.964 18.882 1.00 97.50 113 GLU A CA 1
ATOM 835 C C . GLU A 1 113 ? -16.018 3.160 17.776 1.00 97.50 113 GLU A C 1
ATOM 837 O O . GLU A 1 113 ? -16.847 2.283 18.045 1.00 97.50 113 GLU A O 1
ATOM 842 N N . MET A 1 114 ? -15.623 3.392 16.520 1.00 98.12 114 MET A N 1
ATOM 843 C CA . MET A 1 114 ? -16.133 2.628 15.383 1.00 98.12 114 MET A CA 1
ATOM 844 C C . MET A 1 114 ? -15.704 1.162 15.478 1.00 98.12 114 MET A C 1
ATOM 846 O O . MET A 1 114 ? -16.517 0.261 15.259 1.00 98.12 114 MET A O 1
ATOM 850 N N . TRP A 1 115 ? -14.452 0.907 15.872 1.00 98.50 115 TRP A N 1
ATOM 851 C CA . TRP A 1 115 ? -13.961 -0.450 16.109 1.00 98.50 115 TRP A CA 1
ATOM 852 C C . TRP A 1 115 ? -14.773 -1.194 17.172 1.00 98.50 115 TRP A C 1
ATOM 854 O O . TRP A 1 115 ? -15.149 -2.343 16.950 1.00 98.50 115 TRP A O 1
ATOM 864 N N . ASN A 1 116 ? -15.096 -0.549 18.295 1.00 98.25 116 ASN A N 1
ATOM 865 C CA . ASN A 1 116 ? -15.904 -1.159 19.356 1.00 98.25 116 ASN A CA 1
ATOM 866 C C . ASN A 1 116 ? -17.312 -1.552 18.890 1.00 98.25 116 ASN A C 1
ATOM 868 O O . ASN A 1 116 ? -17.903 -2.483 19.434 1.00 98.25 116 ASN A O 1
ATOM 872 N N . THR A 1 117 ? -17.827 -0.886 17.858 1.00 97.75 117 THR A N 1
ATOM 873 C CA . THR A 1 117 ? -19.109 -1.232 17.233 1.00 97.75 117 THR A CA 1
ATOM 874 C C . THR A 1 117 ? -18.962 -2.387 16.232 1.00 97.75 117 THR A C 1
ATOM 876 O O . THR A 1 117 ? -19.836 -3.246 16.139 1.00 97.75 117 THR A O 1
ATOM 879 N N . VAL A 1 118 ? -17.847 -2.436 15.496 1.00 98.12 118 VAL A N 1
ATOM 880 C CA . VAL A 1 118 ? -17.588 -3.422 14.431 1.00 98.12 118 VAL A CA 1
ATOM 881 C C . VAL A 1 118 ? -17.087 -4.765 14.963 1.00 98.12 118 VAL A C 1
ATOM 883 O O . VAL A 1 118 ? -17.532 -5.814 14.502 1.00 98.12 118 VAL A O 1
ATOM 886 N N . ALA A 1 119 ? -16.171 -4.766 15.929 1.00 97.94 119 ALA A N 1
ATOM 887 C CA . ALA A 1 119 ? -15.510 -5.980 16.401 1.00 97.94 119 ALA A CA 1
ATOM 888 C C . ALA A 1 119 ? -16.480 -7.102 16.835 1.00 97.94 119 ALA A C 1
ATOM 890 O O . ALA A 1 119 ? -16.239 -8.250 16.450 1.00 97.94 119 ALA A O 1
ATOM 891 N N . PRO A 1 120 ? -17.593 -6.823 17.553 1.00 97.25 120 PRO A N 1
ATOM 892 C CA . PRO A 1 120 ? -18.545 -7.861 17.958 1.00 97.25 120 PRO A CA 1
ATOM 893 C C . PRO A 1 120 ? -19.251 -8.564 16.789 1.00 97.25 120 PRO A C 1
ATOM 895 O O . PRO A 1 120 ? -19.627 -9.728 16.918 1.00 97.25 120 PRO A O 1
ATOM 898 N N . ILE A 1 121 ? -19.422 -7.882 15.652 1.00 97.12 121 ILE A N 1
ATOM 899 C CA . ILE A 1 121 ? -20.153 -8.404 14.486 1.00 97.12 121 ILE A CA 1
ATOM 900 C C . ILE A 1 121 ? -19.234 -8.994 13.409 1.00 97.12 121 ILE A C 1
ATOM 902 O O . ILE A 1 121 ? -19.724 -9.581 12.450 1.00 97.12 121 ILE A O 1
ATOM 906 N N . LEU A 1 122 ? -17.905 -8.921 13.563 1.00 96.38 122 LEU A N 1
ATOM 907 C CA . LEU A 1 122 ? -16.949 -9.418 12.559 1.00 96.38 122 LEU A CA 1
ATOM 908 C C . LEU A 1 122 ? -17.132 -10.897 12.199 1.00 96.38 122 LEU A C 1
ATOM 910 O O . LEU A 1 122 ? -16.854 -11.285 11.069 1.00 96.38 122 LEU A O 1
ATOM 914 N N . SER A 1 123 ? -17.624 -11.723 13.128 1.00 95.50 123 SER A N 1
ATOM 915 C CA . SER A 1 123 ? -17.886 -13.147 12.862 1.00 95.50 123 SER A CA 1
ATOM 916 C C . SER A 1 123 ? -18.934 -13.394 11.766 1.00 95.50 123 SER A C 1
ATOM 918 O O . SER A 1 123 ? -18.969 -14.478 11.186 1.00 95.50 123 SER A O 1
ATOM 920 N N . GLU A 1 124 ? -19.753 -12.388 11.449 1.00 96.75 124 GLU A N 1
ATOM 921 C CA . GLU A 1 124 ? -20.748 -12.427 10.374 1.00 96.75 124 GLU A CA 1
ATOM 922 C C . GLU A 1 124 ? -20.137 -12.155 8.987 1.00 96.75 124 GLU A C 1
ATOM 924 O O . GLU A 1 124 ? -20.773 -12.437 7.970 1.00 96.75 124 GLU A O 1
ATOM 929 N N . PHE A 1 125 ? -18.898 -11.652 8.936 1.00 96.88 125 PHE A N 1
ATOM 93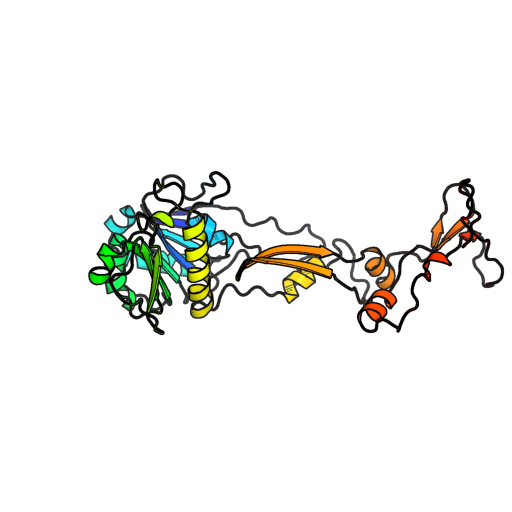0 C CA . PHE A 1 125 ? -18.193 -11.233 7.722 1.00 96.88 125 PHE A CA 1
ATOM 931 C C . PHE A 1 125 ? -16.927 -12.078 7.507 1.00 96.88 125 PHE A C 1
ATOM 933 O O . PHE A 1 125 ? -15.812 -11.590 7.704 1.00 96.88 125 PHE A O 1
ATOM 940 N N . PRO A 1 126 ? -17.056 -13.349 7.075 1.00 95.69 126 PRO A N 1
ATOM 941 C CA . PRO A 1 126 ? -15.921 -14.267 6.934 1.00 95.69 126 PRO A CA 1
ATOM 942 C C . PRO A 1 126 ? -14.888 -13.832 5.883 1.00 95.69 126 PRO A C 1
ATOM 944 O O . PRO A 1 126 ? -13.797 -14.392 5.841 1.00 95.69 126 PRO A O 1
ATOM 947 N N . GLN A 1 127 ? -15.221 -12.856 5.032 1.00 95.56 127 GLN A N 1
ATOM 948 C CA . GLN A 1 127 ? -14.289 -12.259 4.074 1.00 95.56 127 GLN A CA 1
ATOM 949 C C . GLN A 1 127 ? -13.223 -11.407 4.763 1.00 95.56 127 GLN A C 1
ATOM 951 O O . GLN A 1 127 ? -12.158 -11.197 4.191 1.00 95.56 127 GLN A O 1
ATOM 956 N N . ILE A 1 128 ? -13.499 -10.882 5.960 1.00 96.81 128 ILE A N 1
ATOM 957 C CA . ILE A 1 128 ? -12.532 -10.083 6.707 1.00 96.81 128 ILE A CA 1
ATOM 958 C C . ILE A 1 128 ? -11.573 -11.046 7.404 1.00 96.81 128 ILE A C 1
ATOM 960 O O . ILE A 1 128 ? -11.972 -11.794 8.294 1.00 96.81 128 ILE A O 1
ATOM 964 N N . VAL A 1 129 ? -10.306 -11.039 6.992 1.00 96.25 129 VAL A N 1
ATOM 965 C CA . VAL A 1 129 ? -9.320 -12.039 7.443 1.00 96.25 129 VAL A CA 1
ATOM 966 C C . VAL A 1 129 ? -8.337 -11.507 8.479 1.00 96.25 129 VAL A C 1
ATOM 968 O O . VAL A 1 129 ? -7.741 -12.290 9.212 1.00 96.25 129 VAL A O 1
ATOM 971 N N . SER A 1 130 ? -8.149 -10.191 8.558 1.00 96.44 130 SER A N 1
ATOM 972 C CA . SER A 1 130 ? -7.209 -9.566 9.488 1.00 96.44 130 SER A CA 1
ATOM 973 C C . SER A 1 130 ? -7.623 -8.143 9.832 1.00 96.44 130 SER A C 1
ATOM 975 O O . SER A 1 130 ? -8.316 -7.476 9.055 1.00 96.44 130 SER A O 1
ATOM 977 N N . THR A 1 131 ? -7.219 -7.685 11.021 1.00 98.25 131 THR A N 1
ATOM 978 C CA . THR A 1 131 ? -7.589 -6.348 11.502 1.00 98.25 131 THR A CA 1
ATOM 979 C C . THR A 1 131 ? -6.427 -5.570 12.110 1.00 98.25 131 THR A C 1
ATOM 981 O O . THR A 1 131 ? -5.492 -6.129 12.684 1.00 98.25 131 THR A O 1
ATOM 984 N N . VAL A 1 132 ? -6.481 -4.251 11.988 1.00 98.62 132 VAL A N 1
ATOM 985 C CA . VAL A 1 132 ? -5.555 -3.316 12.627 1.00 98.62 132 VAL A CA 1
ATOM 986 C C . VAL A 1 132 ? -6.376 -2.305 13.411 1.00 98.62 132 VAL A C 1
ATOM 988 O O . VAL A 1 132 ? -7.381 -1.821 12.902 1.00 98.62 132 VAL A O 1
ATOM 991 N N . VAL A 1 133 ? -5.951 -1.969 14.626 1.00 98.69 133 VAL A N 1
ATOM 992 C CA . VAL A 1 133 ? -6.688 -1.070 15.523 1.00 98.69 133 VAL A CA 1
ATOM 993 C C . VAL A 1 133 ? -5.740 -0.046 16.136 1.00 98.69 133 VAL A C 1
ATOM 995 O O . VAL A 1 133 ? -4.678 -0.417 16.636 1.00 98.69 133 VAL A O 1
ATOM 998 N N . TYR A 1 134 ? -6.140 1.222 16.138 1.00 98.69 134 TYR A N 1
ATOM 999 C CA . TYR A 1 134 ? -5.481 2.306 16.866 1.00 98.69 134 TYR A CA 1
ATOM 1000 C C . TYR A 1 134 ? -6.356 2.744 18.048 1.00 98.69 134 TYR A C 1
ATOM 1002 O O . TYR A 1 134 ? -7.559 2.934 17.888 1.00 98.69 134 TYR A O 1
ATOM 1010 N N . ALA A 1 135 ? -5.762 2.869 19.235 1.00 98.31 135 ALA A N 1
ATOM 1011 C CA . ALA A 1 135 ? -6.439 3.307 20.460 1.00 98.31 135 ALA A CA 1
ATOM 1012 C C . ALA A 1 135 ? -5.438 3.935 21.444 1.00 98.31 135 ALA A C 1
ATOM 1014 O O . ALA A 1 135 ? -4.220 3.802 21.272 1.00 98.31 135 ALA A O 1
ATOM 1015 N N . ASP A 1 136 ? -5.912 4.625 22.478 1.00 98.19 136 ASP A N 1
ATOM 1016 C CA . ASP A 1 136 ? -5.034 5.104 23.547 1.00 98.19 136 ASP A CA 1
ATOM 1017 C C . ASP A 1 136 ? -4.685 3.964 24.511 1.00 98.19 136 ASP A C 1
ATOM 1019 O O . ASP A 1 136 ? -5.452 3.020 24.719 1.00 98.19 136 ASP A O 1
ATOM 1023 N N . SER A 1 137 ? -3.509 4.022 25.139 1.00 97.25 137 SER A N 1
ATOM 1024 C CA . SER A 1 137 ? -3.066 2.984 26.077 1.00 97.25 137 SER A CA 1
ATOM 1025 C C . SER A 1 137 ? -4.007 2.842 27.274 1.00 97.25 137 SER A C 1
ATOM 1027 O O . SER A 1 137 ? -4.135 1.744 27.812 1.00 97.25 137 SER A O 1
ATOM 1029 N N . SER A 1 138 ? -4.690 3.926 27.658 1.00 96.38 138 SER A N 1
ATOM 1030 C CA . SER A 1 138 ? -5.738 3.938 28.685 1.00 96.38 138 SER A CA 1
ATOM 1031 C C . SER A 1 138 ? -6.971 3.116 28.309 1.00 96.38 138 SER A C 1
ATOM 1033 O O . SER A 1 138 ? -7.701 2.678 29.191 1.00 96.38 138 SER A O 1
ATOM 1035 N N . GLU A 1 139 ? -7.204 2.882 27.017 1.00 96.50 139 GLU A N 1
ATOM 1036 C CA . GLU A 1 139 ? -8.344 2.115 26.505 1.00 96.50 139 GLU A CA 1
ATOM 1037 C C . GLU A 1 139 ? -8.006 0.632 26.311 1.00 96.50 139 GLU A C 1
ATOM 1039 O O . GLU A 1 139 ? -8.852 -0.157 25.899 1.00 96.50 139 GLU A O 1
ATOM 1044 N N . ARG A 1 140 ? -6.775 0.200 26.612 1.00 95.81 140 ARG A N 1
ATOM 1045 C CA . ARG A 1 140 ? -6.315 -1.175 26.355 1.00 95.81 140 ARG A CA 1
ATOM 1046 C C . ARG A 1 140 ? -7.225 -2.255 26.950 1.00 95.81 140 ARG A C 1
ATOM 1048 O O . ARG A 1 140 ? -7.341 -3.333 26.365 1.00 95.81 140 ARG A O 1
ATOM 1055 N N . SER A 1 141 ? -7.815 -1.998 28.117 1.00 93.69 141 SER A N 1
ATOM 1056 C CA . SER A 1 141 ? -8.692 -2.936 28.827 1.00 93.69 141 SER A CA 1
ATOM 1057 C C . SER A 1 141 ? -10.149 -2.891 28.358 1.00 93.69 141 SER A C 1
ATOM 1059 O O . SER A 1 141 ? -10.858 -3.879 28.538 1.00 93.69 141 SER A O 1
ATOM 1061 N N . SER A 1 142 ? -10.590 -1.781 27.762 1.00 96.06 142 SER A N 1
ATOM 1062 C CA . SER A 1 142 ? -11.963 -1.575 27.286 1.00 96.06 142 SER A CA 1
ATOM 1063 C C . SER A 1 142 ? -12.125 -1.785 25.780 1.00 96.06 142 SER A C 1
ATOM 1065 O O . SER A 1 142 ? -13.234 -2.067 25.332 1.00 96.06 142 SER A O 1
ATOM 1067 N N . ILE A 1 143 ? -11.046 -1.668 24.998 1.00 97.31 143 ILE A N 1
ATOM 1068 C CA . ILE A 1 143 ? -11.076 -1.836 23.544 1.00 97.31 143 ILE A CA 1
ATOM 1069 C C . ILE A 1 143 ? -11.439 -3.277 23.166 1.00 97.31 143 ILE A C 1
ATOM 1071 O O . ILE A 1 143 ? -10.887 -4.254 23.686 1.00 97.31 143 ILE A O 1
ATOM 1075 N N . SER A 1 144 ? -12.361 -3.410 22.217 1.00 96.94 144 SER A N 1
ATOM 1076 C CA . SER A 1 144 ? -12.892 -4.702 21.792 1.00 96.94 144 SER A CA 1
ATOM 1077 C C . SER A 1 144 ? -11.816 -5.590 21.166 1.00 96.94 144 SER A C 1
ATOM 1079 O O . SER A 1 144 ? -10.927 -5.128 20.441 1.00 96.94 144 SER A O 1
ATOM 1081 N N . SER A 1 145 ? -11.899 -6.895 21.421 1.00 92.75 145 SER A N 1
ATOM 1082 C CA . SER A 1 145 ? -11.013 -7.900 20.828 1.00 92.75 145 SER A CA 1
ATOM 1083 C C . SER A 1 145 ? -11.639 -8.556 19.600 1.00 92.75 145 SER A C 1
ATOM 1085 O O . SER A 1 145 ? -12.832 -8.841 19.608 1.00 92.75 145 SER A O 1
ATOM 1087 N N . SER A 1 146 ? -10.818 -8.890 18.605 1.00 91.44 146 SER A N 1
ATOM 1088 C CA . SER A 1 146 ? -11.196 -9.777 17.499 1.00 91.44 146 SER A CA 1
ATOM 1089 C C . SER A 1 146 ? -10.593 -11.175 17.673 1.00 91.44 146 SER A C 1
ATOM 1091 O O . SER A 1 146 ? -9.542 -11.337 18.297 1.00 91.44 146 SER A O 1
ATOM 1093 N N . THR A 1 147 ? -11.260 -12.192 17.121 1.00 91.75 147 THR A N 1
ATOM 1094 C CA . THR A 1 147 ? -10.724 -13.559 16.981 1.00 91.75 147 THR A CA 1
ATOM 1095 C C . THR A 1 147 ? -9.819 -13.711 15.756 1.00 91.75 147 THR A C 1
ATOM 1097 O O . THR A 1 147 ? -9.081 -14.693 15.660 1.00 91.75 147 THR A O 1
ATOM 1100 N N . LEU A 1 148 ? -9.866 -12.748 14.832 1.00 95.62 148 LEU A N 1
ATOM 1101 C CA . LEU A 1 148 ? -9.010 -12.690 13.652 1.00 95.62 148 LEU A CA 1
ATOM 1102 C C . LEU A 1 148 ? -7.584 -12.270 14.041 1.00 95.62 148 LEU A C 1
ATOM 1104 O O . LEU A 1 148 ? -7.412 -11.541 15.023 1.00 95.62 148 LEU A O 1
ATOM 1108 N N . PRO A 1 149 ? -6.55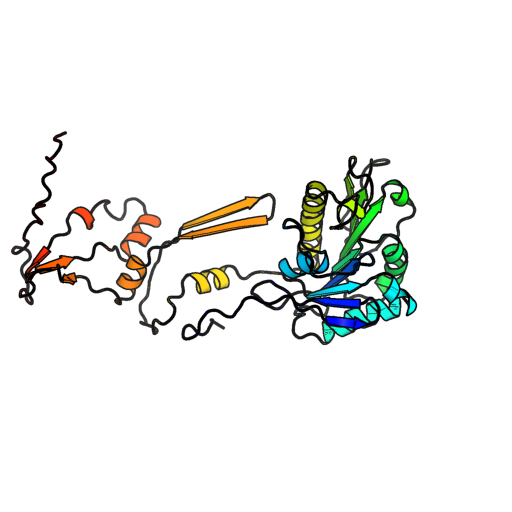8 -12.655 13.262 1.00 96.94 149 PRO A N 1
ATOM 1109 C CA . PRO A 1 149 ? -5.219 -12.087 13.371 1.00 96.94 149 PRO A CA 1
ATOM 1110 C C . PRO A 1 149 ? -5.257 -10.555 13.380 1.00 96.94 149 PRO A C 1
ATOM 1112 O O . PRO A 1 149 ? -5.718 -9.923 12.426 1.00 96.94 149 PRO A O 1
ATOM 1115 N N . SER A 1 150 ? -4.805 -9.961 14.486 1.00 97.50 150 SER A N 1
ATOM 1116 C CA . SER A 1 150 ? -4.989 -8.533 14.735 1.00 97.50 150 SER A CA 1
ATOM 1117 C C . SER A 1 150 ? -3.745 -7.843 15.289 1.00 97.50 150 SER A C 1
ATOM 1119 O O . SER A 1 150 ? -3.050 -8.374 16.165 1.00 97.50 150 SER A O 1
ATOM 1121 N N . VAL A 1 151 ? -3.495 -6.619 14.826 1.00 98.12 151 VAL A N 1
ATOM 1122 C CA . VAL A 1 151 ? -2.476 -5.719 15.381 1.00 98.12 151 VAL A CA 1
ATOM 1123 C C . VAL A 1 151 ? -3.152 -4.539 16.073 1.00 98.12 151 VAL A C 1
ATOM 1125 O O . VAL A 1 151 ? -3.993 -3.871 15.486 1.00 98.12 151 VAL A O 1
ATOM 1128 N N . TYR A 1 152 ? -2.755 -4.266 17.314 1.00 98.44 152 TYR A N 1
ATOM 1129 C CA . TYR A 1 152 ? -3.233 -3.121 18.089 1.00 98.44 152 TYR A CA 1
ATOM 1130 C C . TYR A 1 152 ? -2.082 -2.148 18.322 1.00 98.44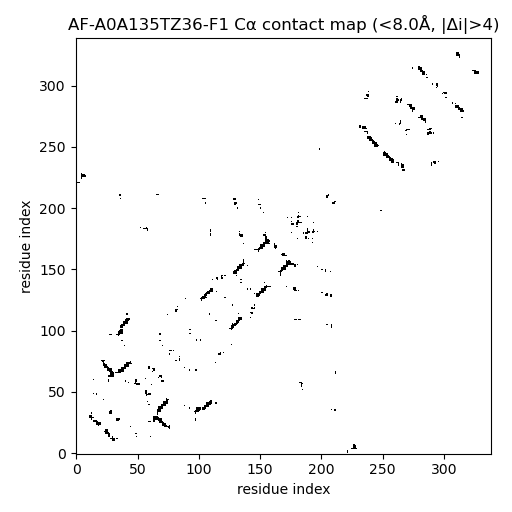 152 TYR A C 1
ATOM 1132 O O . TYR A 1 152 ? -1.027 -2.550 18.819 1.00 98.44 152 TYR A O 1
ATOM 1140 N N . HIS A 1 153 ? -2.289 -0.879 17.997 1.00 98.62 153 HIS A N 1
ATOM 1141 C CA . HIS A 1 153 ? -1.361 0.215 18.253 1.00 98.62 153 HIS A CA 1
ATOM 1142 C C . HIS A 1 153 ? -1.920 1.109 19.349 1.00 98.62 153 HIS A C 1
ATOM 1144 O O . HIS A 1 153 ? -2.958 1.741 19.175 1.00 98.62 153 HIS A O 1
ATOM 1150 N N . PHE A 1 154 ? -1.209 1.167 20.469 1.00 98.50 154 PHE A N 1
ATOM 1151 C CA . PHE A 1 154 ? -1.575 1.961 21.630 1.00 98.50 154 PHE A CA 1
ATOM 1152 C C . PHE A 1 154 ? -0.702 3.208 21.743 1.00 98.50 154 PHE A C 1
ATOM 1154 O O . PHE A 1 154 ? 0.523 3.101 21.869 1.00 98.50 154 PHE A O 1
ATOM 1161 N N . ALA A 1 155 ? -1.320 4.387 21.735 1.00 98.25 155 ALA A N 1
ATOM 1162 C CA . ALA A 1 155 ? -0.629 5.630 22.058 1.00 98.25 155 ALA A CA 1
ATOM 1163 C C . ALA A 1 155 ? -0.435 5.762 23.570 1.00 98.25 155 ALA A C 1
ATOM 1165 O O . ALA A 1 155 ? -1.378 5.594 24.334 1.00 98.25 155 ALA A O 1
ATOM 1166 N N . GLY A 1 156 ? 0.788 6.048 24.010 1.00 97.31 156 GLY A N 1
ATOM 1167 C CA . GLY A 1 156 ? 1.136 6.116 25.424 1.00 97.31 156 GLY A CA 1
ATOM 1168 C C . GLY A 1 156 ? 1.911 4.899 25.932 1.00 97.31 156 GLY A C 1
ATOM 1169 O O . GLY A 1 156 ? 2.359 4.022 25.183 1.00 97.31 156 GLY A O 1
ATOM 1170 N N . LYS A 1 157 ? 2.179 4.905 27.240 1.00 95.19 157 LYS A N 1
ATOM 1171 C CA . LYS A 1 157 ? 3.048 3.916 27.891 1.00 95.19 157 LYS A CA 1
ATOM 1172 C C . LYS A 1 157 ? 2.305 2.592 28.106 1.00 95.19 157 LYS A C 1
ATOM 1174 O O . LYS A 1 157 ? 1.126 2.605 28.442 1.00 95.19 157 LYS A O 1
ATOM 1179 N N . PRO A 1 158 ? 2.990 1.445 27.970 1.00 92.94 158 PRO A N 1
ATOM 1180 C CA . PRO A 1 158 ? 2.377 0.157 28.251 1.00 92.94 158 PRO A CA 1
ATOM 1181 C C . PRO A 1 158 ? 2.107 -0.028 29.745 1.00 92.94 158 PRO A C 1
ATOM 1183 O O . PRO A 1 158 ? 3.010 0.106 30.572 1.00 92.94 158 PRO A O 1
ATOM 1186 N N . GLU A 1 159 ? 0.886 -0.436 30.079 1.00 87.38 159 GLU A N 1
ATOM 1187 C CA . GLU A 1 159 ? 0.552 -0.983 31.395 1.00 87.38 159 GLU A CA 1
ATOM 1188 C C . GLU A 1 159 ? 0.766 -2.503 31.387 1.00 87.38 159 GLU A C 1
ATOM 1190 O O . GLU A 1 159 ? -0.141 -3.286 31.114 1.00 87.38 159 GLU A O 1
ATOM 1195 N N . GLY A 1 160 ? 2.003 -2.935 31.636 1.00 88.94 160 GLY A N 1
ATOM 1196 C CA . GLY A 1 160 ? 2.395 -4.348 31.627 1.00 88.94 160 GLY A CA 1
ATOM 1197 C C . GLY A 1 160 ? 2.999 -4.814 30.299 1.00 88.94 160 GLY A C 1
ATOM 1198 O O . GLY A 1 160 ? 3.382 -4.012 29.450 1.00 88.94 160 GLY A O 1
ATOM 1199 N N . GLN A 1 161 ? 3.145 -6.130 30.126 1.00 92.19 161 GLN A N 1
ATOM 1200 C CA . GLN A 1 161 ? 3.780 -6.671 28.923 1.00 92.19 161 GLN A CA 1
ATOM 1201 C C . GLN A 1 161 ? 2.826 -6.631 27.714 1.00 92.19 161 GLN A C 1
ATOM 1203 O O . GLN A 1 161 ? 1.657 -7.013 27.850 1.00 92.19 161 GLN A O 1
ATOM 1208 N N . PRO A 1 162 ? 3.305 -6.197 26.531 1.00 94.31 162 PRO A N 1
ATOM 1209 C CA . PRO A 1 162 ? 2.534 -6.269 25.295 1.00 94.31 162 PRO A CA 1
ATOM 1210 C C . PRO A 1 162 ? 2.205 -7.712 24.914 1.00 94.31 162 PRO A C 1
ATOM 1212 O O . PRO A 1 162 ? 3.076 -8.584 24.969 1.00 94.31 162 PRO A O 1
ATOM 1215 N N . LEU A 1 163 ? 0.978 -7.959 24.459 1.00 94.44 163 LEU A N 1
ATOM 1216 C CA . LEU A 1 163 ? 0.595 -9.273 23.952 1.00 94.44 163 LEU A CA 1
ATOM 1217 C C . LEU A 1 163 ? 1.294 -9.568 22.616 1.00 94.44 163 LEU A C 1
ATOM 1219 O O . LEU A 1 163 ? 1.325 -8.739 21.700 1.00 94.44 163 LEU A O 1
ATOM 1223 N N . ARG A 1 164 ? 1.850 -10.779 22.512 1.00 94.94 164 ARG A N 1
ATOM 1224 C CA . ARG A 1 164 ? 2.470 -11.344 21.306 1.00 94.94 164 ARG A CA 1
ATOM 1225 C C . ARG A 1 164 ? 1.951 -12.761 21.117 1.00 94.94 164 ARG A C 1
ATOM 1227 O O . ARG A 1 164 ? 2.403 -13.691 21.779 1.00 94.94 164 ARG A O 1
ATOM 1234 N N . SER A 1 165 ? 0.967 -12.917 20.247 1.00 92.50 165 SER A N 1
ATOM 1235 C CA . SER A 1 165 ? 0.346 -14.204 19.943 1.00 92.50 165 SER A CA 1
ATOM 1236 C C . SER A 1 165 ? -0.049 -14.260 18.472 1.00 92.50 165 SER A C 1
ATOM 1238 O O . SER A 1 165 ? -0.040 -13.241 17.785 1.00 92.50 165 SER A O 1
ATOM 1240 N N . LYS A 1 166 ? -0.447 -15.443 17.994 1.00 84.69 166 LYS A N 1
ATOM 1241 C CA . LYS A 1 166 ? -0.925 -15.609 16.615 1.00 84.69 166 LYS A CA 1
ATOM 1242 C C . LYS A 1 166 ? -2.195 -14.788 16.324 1.00 84.69 166 LYS A C 1
ATOM 1244 O O . LYS A 1 166 ? -2.367 -14.334 15.205 1.00 84.69 166 LYS A O 1
ATOM 1249 N N . GLY A 1 167 ? -3.066 -14.593 17.320 1.00 92.50 167 GLY A N 1
ATOM 1250 C CA . GLY A 1 167 ? -4.326 -13.852 17.157 1.00 92.50 167 GLY A CA 1
ATOM 1251 C C . GLY A 1 167 ? -4.224 -12.352 17.451 1.00 92.50 167 GLY A C 1
ATOM 1252 O O . GLY A 1 167 ? -4.971 -11.565 16.888 1.00 92.50 167 GLY A O 1
ATOM 1253 N N . ARG A 1 168 ? -3.297 -11.932 18.320 1.00 95.38 168 ARG A N 1
ATOM 1254 C CA . ARG A 1 168 ? -3.161 -10.530 18.746 1.00 95.38 168 ARG A CA 1
ATOM 1255 C C . ARG A 1 168 ? -1.713 -10.152 19.009 1.00 95.38 168 ARG A C 1
ATOM 1257 O O . ARG A 1 168 ? -1.016 -10.831 19.772 1.00 95.38 168 ARG A O 1
ATOM 1264 N N . THR A 1 169 ? -1.312 -9.026 18.432 1.00 97.38 169 THR A N 1
ATOM 1265 C CA . THR A 1 169 ? 0.015 -8.422 18.565 1.00 97.38 169 THR A CA 1
ATOM 1266 C C . THR A 1 169 ? -0.132 -6.941 18.932 1.00 97.38 169 THR A C 1
ATOM 1268 O O . THR A 1 169 ? -0.754 -6.187 18.195 1.00 97.38 169 THR A O 1
ATOM 1271 N N . GLU A 1 170 ? 0.438 -6.502 20.060 1.00 97.94 170 GLU A N 1
ATOM 1272 C CA . GLU A 1 170 ? 0.249 -5.130 20.581 1.00 97.94 170 GLU A CA 1
ATOM 1273 C C . GLU A 1 170 ? 1.512 -4.268 20.526 1.00 97.94 170 GLU A C 1
ATOM 1275 O O . GLU A 1 170 ? 2.559 -4.633 21.059 1.00 97.94 170 GLU A O 1
ATOM 1280 N N . TYR A 1 171 ? 1.454 -3.090 19.932 1.00 98.12 171 TYR A N 1
ATOM 1281 C CA . TYR A 1 171 ? 2.553 -2.131 19.936 1.00 98.12 171 TYR A CA 1
ATOM 1282 C C . TYR A 1 171 ? 2.178 -0.909 20.755 1.00 98.12 171 TYR A C 1
ATOM 1284 O O . TYR A 1 171 ? 1.039 -0.467 20.725 1.00 98.12 171 TYR A O 1
ATOM 1292 N N . PHE A 1 172 ? 3.151 -0.366 21.477 1.00 98.25 172 PHE A N 1
ATOM 1293 C CA . PHE A 1 172 ? 2.973 0.829 22.289 1.00 98.25 172 PHE A CA 1
ATOM 1294 C C . PHE A 1 172 ? 3.892 1.925 21.779 1.00 98.25 172 PHE A C 1
ATOM 1296 O O . PHE A 1 172 ? 5.031 1.650 21.382 1.00 98.25 172 PHE A O 1
ATOM 1303 N N . TYR A 1 173 ? 3.396 3.153 21.829 1.00 97.81 173 TYR A N 1
ATOM 1304 C CA . TYR A 1 173 ? 4.078 4.354 21.372 1.00 97.81 173 TYR A CA 1
ATOM 1305 C C . TYR A 1 173 ? 4.156 5.334 22.548 1.00 97.81 173 TYR A C 1
ATOM 1307 O O . TYR A 1 173 ? 3.327 6.233 22.648 1.00 97.81 173 TYR A O 1
ATOM 1315 N N . PRO A 1 174 ? 5.139 5.181 23.462 1.00 97.00 174 PRO A N 1
ATOM 1316 C CA . PRO A 1 174 ? 5.193 5.933 24.720 1.00 97.00 174 PRO A CA 1
ATOM 1317 C C . PRO A 1 174 ? 5.199 7.456 24.591 1.00 97.00 174 PRO A C 1
ATOM 1319 O O . PRO A 1 174 ? 4.836 8.138 25.544 1.00 97.00 174 PRO A O 1
ATOM 1322 N N . ALA A 1 175 ? 5.667 7.973 23.453 1.00 96.75 175 ALA A N 1
ATOM 1323 C CA . ALA A 1 175 ? 5.735 9.401 23.164 1.00 96.75 175 ALA A CA 1
ATOM 1324 C C . ALA A 1 175 ? 4.514 9.922 22.380 1.00 96.75 175 ALA A C 1
ATOM 1326 O O . ALA A 1 175 ? 4.368 11.135 22.250 1.00 96.75 175 ALA A O 1
ATOM 1327 N N . ALA A 1 176 ? 3.643 9.039 21.877 1.00 97.25 176 ALA A N 1
ATOM 1328 C CA . ALA A 1 176 ? 2.396 9.447 21.242 1.00 97.25 176 ALA A CA 1
ATOM 1329 C C . ALA A 1 176 ? 1.428 9.968 22.308 1.00 97.25 176 ALA A C 1
ATOM 1331 O O . ALA A 1 176 ? 1.205 9.313 23.327 1.00 97.25 176 ALA A O 1
ATOM 1332 N N . GLN A 1 177 ? 0.856 11.143 22.057 1.00 95.94 177 GLN A N 1
ATOM 1333 C CA . GLN A 1 177 ? -0.112 11.774 22.960 1.00 95.94 177 GLN A CA 1
ATOM 1334 C C . GLN A 1 177 ? -1.531 11.226 22.774 1.00 95.94 177 GLN A C 1
ATOM 1336 O O . GLN A 1 177 ? -2.330 11.302 23.697 1.00 95.94 177 GLN A O 1
ATOM 1341 N N . SER A 1 178 ? -1.832 10.706 21.582 1.00 97.62 178 SER A N 1
ATOM 1342 C CA . SER A 1 178 ? -3.136 10.162 21.205 1.00 97.62 178 SER A CA 1
ATOM 1343 C C . SER A 1 178 ? -2.975 9.138 20.080 1.00 97.62 178 SER A C 1
ATOM 1345 O O . SER A 1 178 ? -2.034 9.242 19.286 1.00 97.62 178 SER A O 1
ATOM 1347 N N . TYR A 1 179 ? -3.905 8.188 19.966 1.00 97.19 179 TYR A N 1
ATOM 1348 C CA . TYR A 1 179 ? -4.025 7.221 18.866 1.00 97.19 179 TYR A CA 1
ATOM 1349 C C . TYR A 1 179 ? -4.048 7.875 17.483 1.00 97.19 179 TYR A C 1
ATOM 1351 O O . TYR A 1 179 ? -3.630 7.265 16.498 1.00 97.19 179 TYR A O 1
ATOM 1359 N N . LYS A 1 180 ? -4.439 9.154 17.423 1.00 96.94 180 LYS A N 1
ATOM 1360 C CA . LYS A 1 180 ? -4.408 9.993 16.219 1.00 96.94 180 LYS A CA 1
ATOM 1361 C C . LYS A 1 180 ? -2.997 10.287 15.698 1.00 96.94 180 LYS A C 1
ATOM 1363 O O . LYS A 1 180 ? -2.875 10.934 14.663 1.00 96.94 180 LYS A O 1
ATOM 1368 N N . PHE A 1 181 ? -1.936 9.779 16.336 1.00 97.38 181 PHE A N 1
ATOM 1369 C CA . PHE A 1 181 ? -0.573 9.849 15.797 1.00 97.38 181 PHE A CA 1
ATOM 1370 C C . PHE A 1 181 ? -0.449 9.265 14.386 1.00 97.38 181 PHE A C 1
ATOM 1372 O O . PHE A 1 181 ? 0.410 9.707 13.630 1.00 97.38 181 PHE A O 1
ATOM 1379 N N . ALA A 1 182 ? -1.303 8.301 14.029 1.00 96.56 182 ALA A N 1
ATOM 1380 C CA . ALA A 1 182 ? -1.326 7.663 12.714 1.00 96.56 182 ALA A CA 1
ATOM 1381 C C . ALA A 1 182 ? -2.394 8.228 11.763 1.00 96.56 182 ALA A C 1
ATOM 1383 O O . ALA A 1 182 ? -2.625 7.659 10.698 1.00 96.56 182 ALA A O 1
ATOM 1384 N N . THR A 1 183 ? -3.047 9.332 12.132 1.00 95.44 183 THR A N 1
ATOM 1385 C CA . THR A 1 183 ? -4.075 9.989 11.319 1.00 95.44 183 THR A CA 1
ATOM 1386 C C . THR A 1 183 ? -3.533 11.323 10.800 1.00 95.44 183 THR A C 1
ATOM 1388 O O . THR A 1 183 ? -3.407 12.262 11.587 1.00 95.44 183 THR A O 1
ATOM 1391 N N . PRO A 1 184 ? -3.212 11.438 9.498 1.00 93.62 184 PRO A N 1
ATOM 1392 C CA . PRO A 1 184 ? -2.740 12.679 8.886 1.00 93.62 184 PRO A CA 1
ATOM 1393 C C . PRO A 1 184 ? -3.679 13.868 9.108 1.00 93.62 184 PRO A C 1
ATOM 1395 O O . PRO A 1 184 ? -4.887 13.700 9.284 1.00 93.62 184 PRO A O 1
ATOM 1398 N N . PHE A 1 185 ? -3.110 15.075 9.054 1.00 92.31 185 PHE A N 1
ATOM 1399 C CA . PHE A 1 185 ? -3.832 16.357 9.140 1.00 92.31 185 PHE A CA 1
ATOM 1400 C C . PHE A 1 185 ? -4.575 16.573 10.469 1.00 92.31 185 PHE A C 1
ATOM 1402 O O . PHE A 1 185 ? -5.545 17.323 10.551 1.00 92.31 185 PHE A O 1
ATOM 1409 N N . GLN A 1 186 ? -4.114 15.910 11.532 1.00 89.62 186 GLN A N 1
ATOM 1410 C CA . GLN A 1 186 ? -4.636 16.058 12.889 1.00 89.62 186 GLN A CA 1
ATOM 1411 C C . GLN A 1 186 ? -3.558 16.621 13.825 1.00 89.62 186 GLN A C 1
ATOM 1413 O O . GLN A 1 186 ? -2.377 16.327 13.634 1.00 89.62 186 GLN A O 1
ATOM 1418 N N . PRO A 1 187 ? -3.929 17.355 14.894 1.00 91.62 187 PRO A N 1
ATOM 1419 C CA . PRO A 1 187 ? -2.963 17.975 15.809 1.00 91.62 187 PRO A CA 1
ATOM 1420 C C . PRO A 1 187 ? -1.954 17.015 16.456 1.00 91.62 187 PRO A C 1
ATOM 1422 O O . PRO A 1 187 ? -0.857 17.429 16.814 1.00 91.62 187 PRO A O 1
ATOM 1425 N N . HIS A 1 188 ? -2.323 15.743 16.631 1.00 95.25 188 HIS A N 1
ATOM 1426 C CA . HIS A 1 188 ? -1.476 14.735 17.272 1.00 95.25 188 HIS A CA 1
ATOM 1427 C C . HIS A 1 188 ? -0.741 13.825 16.285 1.00 95.25 188 HIS A C 1
ATOM 1429 O O . HIS A 1 188 ? -0.097 12.881 16.738 1.00 95.25 188 HIS A O 1
ATOM 1435 N N . PHE A 1 189 ? -0.832 14.085 14.976 1.00 95.75 189 PHE A N 1
ATOM 1436 C CA . PHE A 1 189 ? -0.145 13.306 13.949 1.00 95.75 189 PHE A CA 1
ATOM 1437 C C . PHE A 1 189 ? 1.375 13.317 14.164 1.00 95.75 189 PHE A C 1
ATOM 1439 O O . PHE A 1 189 ? 1.982 14.377 14.316 1.00 95.75 189 PHE A O 1
ATOM 1446 N N . ASP A 1 190 ? 2.000 12.139 14.136 1.00 96.88 190 ASP A N 1
ATOM 1447 C CA . ASP A 1 190 ? 3.454 11.990 14.170 1.00 96.88 190 ASP A CA 1
ATOM 1448 C C . ASP A 1 190 ? 3.889 11.091 13.016 1.00 96.88 190 ASP A C 1
ATOM 1450 O O . ASP A 1 190 ? 3.670 9.878 13.024 1.00 96.88 190 ASP A O 1
ATOM 1454 N N . TYR A 1 191 ? 4.554 11.692 12.031 1.00 93.06 191 TYR A N 1
ATOM 1455 C CA . TYR A 1 191 ? 4.977 11.008 10.814 1.00 93.06 191 TYR A CA 1
ATOM 1456 C C . TYR A 1 191 ? 5.887 9.796 11.075 1.00 93.06 191 TYR A C 1
ATOM 1458 O O . TYR A 1 191 ? 5.786 8.778 10.391 1.00 93.06 191 TYR A O 1
ATOM 1466 N N . ASN A 1 192 ? 6.782 9.865 12.066 1.00 92.88 192 ASN A N 1
ATOM 1467 C CA . ASN A 1 192 ? 7.723 8.775 12.332 1.00 92.88 192 ASN A CA 1
ATOM 1468 C C . ASN A 1 192 ? 7.018 7.585 12.991 1.00 92.88 192 ASN A C 1
ATOM 1470 O O . ASN A 1 192 ? 7.279 6.428 12.639 1.00 92.88 192 ASN A O 1
ATOM 1474 N N . MET A 1 193 ? 6.123 7.859 13.942 1.00 96.06 193 MET A N 1
ATOM 1475 C CA . MET A 1 193 ? 5.330 6.828 14.610 1.00 96.06 193 MET A CA 1
ATOM 1476 C C . MET A 1 193 ? 4.298 6.220 13.662 1.00 96.06 193 MET A C 1
ATOM 1478 O O . MET A 1 193 ? 4.151 4.993 13.645 1.00 96.06 193 MET A O 1
ATOM 1482 N N . ASP A 1 194 ? 3.656 7.046 12.832 1.00 95.06 194 ASP A N 1
ATOM 1483 C CA . ASP A 1 194 ? 2.791 6.607 11.741 1.00 95.06 194 ASP A CA 1
ATOM 1484 C C . ASP A 1 194 ? 3.548 5.657 10.809 1.00 95.06 194 ASP A C 1
ATOM 1486 O O . ASP A 1 194 ? 3.147 4.503 10.668 1.00 95.06 194 ASP A O 1
ATOM 1490 N N . MET A 1 195 ? 4.695 6.081 10.268 1.00 90.12 195 MET A N 1
ATOM 1491 C CA . MET A 1 195 ? 5.515 5.277 9.358 1.00 90.12 195 MET A CA 1
ATOM 1492 C C . MET A 1 195 ? 5.900 3.919 9.961 1.00 90.12 195 MET A C 1
ATOM 1494 O O . MET A 1 195 ? 5.830 2.888 9.283 1.00 90.12 195 MET A O 1
ATOM 1498 N N . LEU A 1 196 ? 6.269 3.903 11.246 1.00 93.12 196 LEU A N 1
ATOM 1499 C CA . LEU A 1 196 ? 6.597 2.680 11.978 1.00 93.12 196 LEU A CA 1
ATOM 1500 C C . LEU A 1 196 ? 5.371 1.774 12.178 1.00 93.12 196 LEU A C 1
ATOM 1502 O O . LEU A 1 196 ? 5.471 0.559 11.996 1.00 93.12 196 LEU A O 1
ATOM 1506 N N . SER A 1 197 ? 4.224 2.340 12.571 1.00 97.00 197 SER A N 1
ATOM 1507 C CA . SER A 1 197 ? 2.963 1.590 12.711 1.00 97.00 197 SER A CA 1
ATOM 1508 C C . SER A 1 197 ? 2.496 1.015 11.378 1.00 97.00 197 SER A C 1
ATOM 1510 O O . SER A 1 197 ? 2.097 -0.144 11.302 1.00 97.00 197 SER A O 1
ATOM 1512 N N . TYR A 1 198 ? 2.668 1.780 10.309 1.00 94.25 198 TYR A N 1
ATOM 1513 C CA . TYR A 1 198 ? 2.251 1.436 8.967 1.00 94.25 198 TYR A CA 1
ATOM 1514 C C . TYR A 1 198 ? 3.036 0.243 8.399 1.00 94.25 198 TYR A C 1
ATOM 1516 O O . TYR A 1 198 ? 2.429 -0.700 7.900 1.00 94.25 198 TYR A O 1
ATOM 1524 N N . THR A 1 199 ? 4.362 0.189 8.586 1.00 90.44 199 THR A N 1
ATOM 1525 C CA . THR A 1 199 ? 5.163 -1.011 8.245 1.00 90.44 199 THR A CA 1
ATOM 1526 C C . THR A 1 199 ? 4.689 -2.257 9.008 1.00 90.44 199 THR A C 1
ATOM 1528 O O . THR A 1 199 ? 4.569 -3.342 8.435 1.00 90.44 199 THR A O 1
ATOM 1531 N N . ARG A 1 200 ? 4.350 -2.119 10.298 1.00 94.81 200 ARG A N 1
ATOM 1532 C CA . ARG A 1 200 ? 3.818 -3.237 11.099 1.00 94.81 200 ARG A CA 1
ATOM 1533 C C . ARG A 1 200 ? 2.461 -3.716 10.576 1.00 94.81 200 ARG A C 1
ATOM 1535 O O . ARG A 1 200 ? 2.223 -4.921 10.551 1.00 94.81 200 ARG A O 1
ATOM 1542 N N . ASN A 1 201 ? 1.611 -2.799 10.113 1.00 95.81 201 ASN A N 1
ATOM 1543 C CA . ASN A 1 201 ? 0.332 -3.142 9.488 1.00 95.81 201 ASN A CA 1
ATOM 1544 C C . ASN A 1 201 ? 0.542 -3.934 8.205 1.00 95.81 201 ASN A C 1
ATOM 1546 O O . ASN A 1 201 ? -0.065 -4.985 8.037 1.00 95.81 201 ASN A O 1
ATOM 1550 N N . LEU A 1 202 ? 1.434 -3.463 7.327 1.00 91.88 202 LEU A N 1
ATOM 1551 C CA . LEU A 1 202 ? 1.735 -4.141 6.067 1.00 91.88 202 LEU A CA 1
ATOM 1552 C C . LEU A 1 202 ? 2.250 -5.563 6.294 1.00 91.88 202 LEU A C 1
ATOM 1554 O O . LEU A 1 202 ? 1.874 -6.457 5.544 1.00 91.88 202 LEU A O 1
ATOM 1558 N N . THR A 1 203 ? 3.046 -5.792 7.343 1.00 89.62 203 THR A N 1
ATOM 1559 C CA . THR A 1 203 ? 3.516 -7.139 7.704 1.00 89.62 203 THR A CA 1
ATOM 1560 C C . THR A 1 203 ? 2.350 -8.091 7.996 1.00 89.62 203 THR A C 1
ATOM 1562 O O . THR A 1 203 ? 2.334 -9.208 7.481 1.00 89.62 203 THR A O 1
ATOM 1565 N N . LEU A 1 204 ? 1.361 -7.655 8.790 1.00 92.88 204 LEU A N 1
ATOM 1566 C CA . LEU A 1 204 ? 0.163 -8.454 9.073 1.00 92.88 204 LEU A CA 1
ATOM 1567 C C . LEU A 1 204 ? -0.691 -8.633 7.811 1.00 92.88 204 LEU A C 1
ATOM 1569 O O . LEU A 1 204 ? -1.000 -9.760 7.429 1.00 92.88 204 LEU A O 1
ATOM 1573 N N . LEU A 1 205 ? -1.064 -7.523 7.169 1.00 93.31 205 LEU A N 1
ATOM 1574 C CA . LEU A 1 205 ? -2.006 -7.513 6.051 1.00 93.31 205 LEU A CA 1
ATOM 1575 C C . LEU A 1 205 ? -1.473 -8.339 4.877 1.00 93.31 205 LEU A C 1
ATOM 1577 O O . LEU A 1 205 ? -2.177 -9.223 4.403 1.00 93.31 205 LEU A O 1
ATOM 1581 N N . LYS A 1 206 ? -0.208 -8.159 4.472 1.00 88.06 206 LYS A N 1
ATOM 1582 C CA . LYS A 1 206 ? 0.393 -8.950 3.381 1.00 88.06 206 LYS A CA 1
ATOM 1583 C C . LYS A 1 206 ? 0.472 -10.441 3.720 1.00 88.06 206 LYS A C 1
ATOM 1585 O O . LYS A 1 206 ? 0.303 -11.271 2.829 1.00 88.06 206 LYS A O 1
ATOM 1590 N N . GLY A 1 207 ? 0.715 -10.787 4.987 1.00 87.38 207 GLY A N 1
ATOM 1591 C CA . GLY A 1 207 ? 0.773 -12.176 5.444 1.00 87.38 207 GLY A CA 1
ATOM 1592 C C . GLY A 1 207 ? -0.585 -12.877 5.390 1.00 87.38 207 GLY A C 1
ATOM 1593 O O . GLY A 1 207 ? -0.701 -13.961 4.818 1.00 87.38 207 GLY A O 1
ATOM 1594 N N . GLU A 1 208 ? -1.616 -12.243 5.948 1.00 90.56 208 GLU A N 1
ATOM 1595 C CA . GLU A 1 208 ? -2.957 -12.834 6.060 1.00 90.56 208 GLU A CA 1
ATOM 1596 C C . GLU A 1 208 ? -3.756 -12.723 4.759 1.00 90.56 208 GLU A C 1
ATOM 1598 O O . GLU A 1 208 ? -4.447 -13.663 4.367 1.00 90.56 208 GLU A O 1
ATOM 1603 N N . MET A 1 209 ? -3.621 -11.604 4.043 1.00 89.75 209 MET A N 1
ATOM 1604 C CA . MET A 1 209 ? -4.333 -11.370 2.785 1.00 89.75 209 MET A CA 1
ATOM 1605 C C . MET A 1 209 ? -3.624 -11.987 1.574 1.00 89.75 209 MET A C 1
ATOM 1607 O O . MET A 1 209 ? -4.192 -12.025 0.485 1.00 89.75 209 MET A O 1
ATOM 1611 N N . LYS A 1 210 ? -2.382 -12.472 1.751 1.00 70.75 210 LYS A N 1
ATOM 1612 C CA . LYS A 1 210 ? -1.536 -13.085 0.707 1.00 70.75 210 LYS A CA 1
ATOM 1613 C C . LYS A 1 210 ? -1.446 -12.243 -0.580 1.00 70.75 210 LYS A C 1
ATOM 1615 O O . LYS A 1 210 ? -1.343 -12.789 -1.675 1.00 70.75 210 LYS A O 1
ATOM 1620 N N . SER A 1 211 ? -1.531 -10.919 -0.452 1.00 65.56 211 SER A N 1
ATOM 1621 C CA . SER A 1 211 ? -1.681 -9.956 -1.550 1.00 65.56 211 SER A CA 1
ATOM 1622 C C . SER A 1 211 ? -1.372 -8.538 -1.027 1.00 65.56 211 SER A C 1
ATOM 1624 O O . SER A 1 211 ? -1.581 -8.307 0.167 1.00 65.56 211 SER A O 1
ATOM 1626 N N . PRO A 1 212 ? -0.869 -7.581 -1.837 1.00 61.34 212 PRO A N 1
ATOM 1627 C CA . PRO A 1 212 ? -0.556 -7.669 -3.263 1.00 61.34 212 PRO A CA 1
ATOM 1628 C C . PRO A 1 212 ? 0.798 -8.327 -3.541 1.00 61.34 212 PRO A C 1
ATOM 1630 O O . PRO A 1 212 ? 1.844 -7.875 -3.078 1.00 61.34 212 PRO A O 1
ATOM 1633 N N . ILE A 1 213 ? 0.770 -9.395 -4.339 1.00 65.06 213 ILE A N 1
ATOM 1634 C CA . ILE A 1 213 ? 1.968 -10.008 -4.916 1.00 65.06 213 ILE A CA 1
ATOM 1635 C C . ILE A 1 213 ? 2.276 -9.260 -6.213 1.00 65.06 213 ILE A C 1
ATOM 1637 O O . ILE A 1 213 ? 1.413 -9.131 -7.082 1.00 65.06 213 ILE A O 1
ATOM 1641 N N . PHE A 1 214 ? 3.497 -8.751 -6.327 1.00 68.75 214 PHE A N 1
ATOM 1642 C CA . PHE A 1 214 ? 4.010 -8.188 -7.569 1.00 68.75 214 PHE A CA 1
ATOM 1643 C C . PHE A 1 214 ? 4.844 -9.255 -8.269 1.00 68.75 214 PHE A C 1
ATOM 1645 O O . PHE A 1 214 ? 5.741 -9.840 -7.661 1.00 68.75 214 PHE A O 1
ATOM 1652 N N . ASP A 1 215 ? 4.522 -9.521 -9.532 1.00 67.38 215 ASP A N 1
ATOM 1653 C CA . ASP A 1 215 ? 5.331 -10.385 -10.383 1.00 67.38 215 ASP A CA 1
ATOM 1654 C C . ASP A 1 215 ? 6.589 -9.612 -10.781 1.00 67.38 215 ASP A C 1
ATOM 1656 O O . ASP A 1 215 ? 6.556 -8.746 -11.656 1.00 67.38 215 ASP A O 1
ATOM 1660 N N . LEU A 1 216 ? 7.679 -9.877 -10.060 1.00 68.50 216 LEU A N 1
ATOM 1661 C CA . LEU A 1 216 ? 8.951 -9.217 -10.311 1.00 68.50 216 LEU A CA 1
ATOM 1662 C C . LEU A 1 216 ? 9.434 -9.509 -11.732 1.00 68.50 216 LEU A C 1
ATOM 1664 O O . LEU A 1 216 ? 9.874 -8.581 -12.395 1.00 68.50 216 LEU A O 1
ATOM 1668 N N . GLU A 1 217 ? 9.293 -10.742 -12.225 1.00 68.50 217 GLU A N 1
ATOM 1669 C CA . GLU A 1 217 ? 9.706 -11.117 -13.586 1.00 68.50 217 GLU A CA 1
ATOM 1670 C C . GLU A 1 217 ? 8.927 -10.321 -14.634 1.00 68.50 217 GLU A C 1
ATOM 1672 O O . GLU A 1 217 ? 9.524 -9.777 -15.556 1.00 68.50 217 GLU A O 1
ATOM 1677 N N . ALA A 1 218 ? 7.616 -10.138 -14.452 1.00 69.38 218 ALA A N 1
ATOM 1678 C CA . ALA A 1 218 ? 6.831 -9.291 -15.352 1.00 69.38 218 ALA A CA 1
ATOM 1679 C C . ALA A 1 218 ? 7.279 -7.816 -15.327 1.00 69.38 218 ALA A C 1
ATOM 1681 O O . ALA A 1 218 ? 7.289 -7.159 -16.370 1.00 69.38 218 ALA A O 1
ATOM 1682 N N . ILE A 1 219 ? 7.660 -7.291 -14.155 1.00 68.75 219 ILE A N 1
ATOM 1683 C CA . ILE A 1 219 ? 8.224 -5.936 -14.028 1.00 68.75 219 ILE A CA 1
ATOM 1684 C C . ILE A 1 219 ? 9.572 -5.853 -14.757 1.00 68.75 219 ILE A C 1
ATOM 1686 O O . ILE A 1 219 ? 9.834 -4.862 -15.442 1.00 68.75 219 ILE A O 1
ATOM 1690 N N . TRP A 1 220 ? 10.412 -6.883 -14.647 1.00 68.62 220 TRP A N 1
ATOM 1691 C CA . TRP A 1 220 ? 11.678 -6.973 -15.376 1.00 68.62 220 TRP A CA 1
ATOM 1692 C C . TRP A 1 220 ? 11.450 -7.037 -16.891 1.00 68.62 220 TRP A C 1
ATOM 1694 O O . TRP A 1 220 ? 12.059 -6.264 -17.631 1.00 68.62 220 TRP A O 1
ATOM 1704 N N . ASP A 1 221 ? 10.526 -7.875 -17.358 1.00 70.81 221 ASP A N 1
ATOM 1705 C CA . ASP A 1 221 ? 10.160 -7.994 -18.773 1.00 70.81 221 ASP A CA 1
ATOM 1706 C C . ASP A 1 221 ? 9.662 -6.655 -19.350 1.00 70.81 221 ASP A C 1
ATOM 1708 O O . ASP A 1 221 ? 10.056 -6.273 -20.454 1.00 70.81 221 ASP A O 1
ATOM 1712 N N . GLU A 1 222 ? 8.863 -5.887 -18.596 1.00 70.19 222 GLU A N 1
ATOM 1713 C CA . GLU A 1 222 ? 8.449 -4.530 -18.993 1.00 70.19 222 GLU A CA 1
ATOM 1714 C C . GLU A 1 222 ? 9.659 -3.597 -19.177 1.00 70.19 222 GLU A C 1
ATOM 1716 O O . GLU A 1 222 ? 9.737 -2.878 -20.174 1.00 70.19 222 GLU A O 1
ATOM 1721 N N . HIS A 1 223 ? 10.629 -3.629 -18.257 1.00 68.88 223 HIS A N 1
ATOM 1722 C CA . HIS A 1 223 ? 11.818 -2.767 -18.306 1.00 68.88 223 HIS A CA 1
ATOM 1723 C C . HIS A 1 223 ? 12.824 -3.154 -19.398 1.00 68.88 223 HIS A C 1
ATOM 1725 O O . HIS A 1 223 ? 13.594 -2.300 -19.845 1.00 68.88 223 HIS A O 1
ATOM 1731 N N . THR A 1 224 ? 12.847 -4.423 -19.810 1.00 67.19 224 THR A N 1
ATOM 1732 C CA . THR A 1 224 ? 13.761 -4.933 -20.849 1.00 67.19 224 THR A CA 1
ATOM 1733 C C . THR A 1 224 ? 13.184 -4.840 -22.263 1.00 67.19 224 THR A C 1
ATOM 1735 O O . THR A 1 224 ? 13.902 -5.039 -23.246 1.00 67.19 224 THR A O 1
ATOM 1738 N N . CYS A 1 225 ? 11.899 -4.507 -22.389 1.00 71.25 225 CYS A N 1
ATOM 1739 C CA . CYS A 1 225 ? 11.255 -4.311 -23.675 1.00 71.25 225 CYS A CA 1
ATOM 1740 C C . CYS A 1 225 ? 11.853 -3.103 -24.420 1.00 71.25 225 CYS A C 1
ATOM 1742 O O . CYS A 1 225 ? 12.017 -2.032 -23.843 1.00 71.25 225 CYS A O 1
ATOM 1744 N N . LEU A 1 226 ? 12.116 -3.250 -25.726 1.00 78.25 226 LEU A N 1
ATOM 1745 C CA . LEU A 1 226 ? 12.472 -2.153 -26.634 1.00 78.25 226 LEU A CA 1
ATOM 1746 C C . LEU A 1 226 ? 11.205 -1.620 -27.326 1.00 78.25 226 LEU A C 1
ATOM 1748 O O . LEU A 1 226 ? 10.746 -2.235 -28.295 1.00 78.25 226 LEU A O 1
ATOM 1752 N N . PRO A 1 227 ? 10.607 -0.502 -26.868 1.00 75.44 227 PRO A N 1
ATOM 1753 C CA . PRO A 1 227 ? 9.349 -0.019 -27.427 1.00 75.44 227 PRO A CA 1
ATOM 1754 C C . PRO A 1 227 ? 9.502 0.342 -28.909 1.00 75.44 227 PRO A C 1
ATOM 1756 O O . PRO A 1 227 ? 10.481 0.974 -29.306 1.00 75.44 227 PRO A O 1
ATOM 1759 N N . GLY A 1 228 ? 8.532 -0.056 -29.736 1.00 77.62 228 GLY A N 1
ATOM 1760 C CA . GLY A 1 228 ? 8.530 0.227 -31.177 1.00 77.62 228 GLY A CA 1
ATOM 1761 C C . GLY A 1 228 ? 9.477 -0.623 -32.037 1.00 77.62 228 GLY A C 1
ATOM 1762 O O . GLY A 1 228 ? 9.522 -0.424 -33.251 1.00 77.62 228 GLY A O 1
ATOM 1763 N N . VAL A 1 229 ? 10.205 -1.583 -31.459 1.00 81.94 229 VAL A N 1
ATOM 1764 C CA . VAL A 1 229 ? 11.078 -2.503 -32.202 1.00 81.94 229 VAL A CA 1
ATOM 1765 C C . VAL A 1 229 ? 10.318 -3.798 -32.533 1.00 81.94 229 VAL A C 1
ATOM 1767 O O . VAL A 1 229 ? 9.904 -4.503 -31.612 1.00 81.94 229 VAL A O 1
ATOM 1770 N N . PRO A 1 230 ? 10.128 -4.159 -33.820 1.00 81.31 230 PRO A N 1
ATOM 1771 C CA . PRO A 1 230 ? 9.502 -5.428 -34.187 1.00 81.31 230 PRO A CA 1
ATOM 1772 C C . PRO A 1 230 ? 10.311 -6.638 -33.690 1.00 81.31 230 PRO A C 1
ATOM 1774 O O . PRO A 1 230 ? 11.541 -6.554 -33.616 1.00 81.31 230 PRO A O 1
ATOM 1777 N N . PRO A 1 231 ? 9.665 -7.790 -33.425 1.00 83.56 231 PRO A N 1
ATOM 1778 C CA . PRO A 1 231 ? 10.370 -9.010 -33.049 1.00 83.56 231 PRO A CA 1
ATOM 1779 C C . PRO A 1 231 ? 11.466 -9.368 -34.059 1.00 83.56 231 PRO A C 1
ATOM 1781 O O . PRO A 1 231 ? 11.193 -9.623 -35.232 1.00 83.56 231 PRO A O 1
ATOM 1784 N N . THR A 1 232 ? 12.716 -9.410 -33.599 1.00 85.25 232 THR A N 1
ATOM 1785 C CA . THR A 1 232 ? 13.874 -9.754 -34.442 1.00 85.25 232 THR A CA 1
ATOM 1786 C C . THR A 1 232 ? 14.114 -11.263 -34.529 1.00 85.25 232 THR A C 1
ATOM 1788 O O . THR A 1 232 ? 14.926 -11.702 -35.342 1.00 85.25 232 THR A O 1
ATOM 1791 N N . ASN A 1 233 ? 13.428 -12.057 -33.690 1.00 85.00 233 ASN A N 1
ATOM 1792 C CA . ASN A 1 233 ? 13.646 -13.497 -33.481 1.00 85.00 233 ASN A CA 1
ATOM 1793 C C . ASN A 1 233 ? 15.101 -13.864 -33.136 1.00 85.00 233 ASN A C 1
ATOM 1795 O O . ASN A 1 233 ? 15.540 -14.990 -33.374 1.00 85.00 233 ASN A O 1
ATOM 1799 N N . LYS A 1 234 ? 15.858 -12.915 -32.576 1.00 84.50 234 LYS A N 1
ATOM 1800 C CA . LYS A 1 234 ? 17.219 -13.136 -32.091 1.00 84.50 234 LYS A CA 1
ATOM 1801 C C . LYS A 1 234 ? 17.225 -13.205 -30.577 1.00 84.50 234 LYS A C 1
ATOM 1803 O O . LYS A 1 234 ? 16.514 -12.464 -29.906 1.00 84.50 234 LYS A O 1
ATOM 1808 N N . TYR A 1 235 ? 18.060 -14.094 -30.064 1.00 85.62 235 TYR A N 1
ATOM 1809 C CA . TYR A 1 235 ? 18.330 -14.178 -28.643 1.00 85.62 235 TYR A CA 1
ATOM 1810 C C . TYR A 1 235 ? 19.291 -13.059 -28.236 1.00 85.62 235 TYR A C 1
ATOM 1812 O O . TYR A 1 235 ? 20.260 -12.791 -28.948 1.00 85.62 235 TYR A O 1
ATOM 1820 N N . ALA A 1 236 ? 19.018 -12.424 -27.102 1.00 87.06 236 ALA A N 1
ATOM 1821 C CA . ALA A 1 236 ? 19.868 -11.395 -26.529 1.00 87.06 236 ALA A CA 1
ATOM 1822 C C . ALA A 1 236 ? 20.080 -11.682 -25.041 1.00 87.06 236 ALA A C 1
ATOM 1824 O O . ALA A 1 236 ? 19.139 -12.007 -24.320 1.00 87.06 236 ALA A O 1
ATOM 1825 N N . GLU A 1 237 ? 21.320 -11.546 -24.586 1.00 90.06 237 GLU A N 1
ATOM 1826 C CA . GLU A 1 237 ? 21.686 -11.614 -23.178 1.00 90.06 237 GLU A CA 1
ATOM 1827 C C . GLU A 1 237 ? 22.182 -10.245 -22.729 1.00 90.06 237 GLU A C 1
ATOM 1829 O O . GLU A 1 237 ? 23.286 -9.825 -23.089 1.00 90.06 237 GLU A O 1
ATOM 1834 N N . ILE A 1 238 ? 21.363 -9.541 -21.950 1.00 88.00 238 ILE A N 1
ATOM 1835 C CA . ILE A 1 238 ? 21.640 -8.164 -21.543 1.00 88.00 238 ILE A CA 1
ATOM 1836 C C . ILE A 1 238 ? 21.924 -8.135 -20.040 1.00 88.00 238 ILE A C 1
ATOM 1838 O O . ILE A 1 238 ? 21.068 -8.537 -19.254 1.00 88.00 238 ILE A O 1
ATOM 1842 N N . PRO A 1 239 ? 23.120 -7.701 -19.610 1.00 88.06 239 PRO A N 1
ATOM 1843 C CA . PRO A 1 239 ? 23.397 -7.506 -18.199 1.00 88.06 239 PRO A CA 1
ATOM 1844 C C . PRO A 1 239 ? 22.682 -6.252 -17.680 1.00 88.06 239 PRO A C 1
ATOM 1846 O O . PRO A 1 239 ? 22.791 -5.174 -18.265 1.00 88.06 239 PRO A O 1
ATOM 1849 N N . PHE A 1 240 ? 22.006 -6.394 -16.541 1.00 84.25 240 PHE A N 1
ATOM 1850 C CA . PHE A 1 240 ? 21.366 -5.300 -15.812 1.00 84.25 240 PHE A CA 1
ATOM 1851 C C . PHE A 1 240 ? 22.101 -5.045 -14.500 1.00 84.25 240 PHE A C 1
ATOM 1853 O O . PHE A 1 240 ? 22.618 -5.970 -13.868 1.00 84.25 240 PHE A O 1
ATOM 1860 N N . ALA A 1 241 ? 22.111 -3.790 -14.068 1.00 84.69 241 ALA A N 1
ATOM 1861 C CA . ALA A 1 241 ? 22.488 -3.418 -12.716 1.00 84.69 241 ALA A CA 1
ATOM 1862 C C . ALA A 1 241 ? 21.334 -2.650 -12.075 1.00 84.69 241 ALA A C 1
ATOM 1864 O O . ALA A 1 241 ? 20.917 -1.612 -12.582 1.00 84.69 241 ALA A O 1
ATOM 1865 N N . ALA A 1 242 ? 20.834 -3.163 -10.954 1.00 80.94 242 ALA A N 1
ATOM 1866 C CA . ALA A 1 242 ? 19.819 -2.503 -10.150 1.00 80.94 242 ALA A CA 1
ATOM 1867 C C . ALA A 1 242 ? 20.438 -2.035 -8.833 1.00 80.94 242 ALA A C 1
ATOM 1869 O O . ALA A 1 242 ? 21.014 -2.824 -8.080 1.00 80.94 242 ALA A O 1
ATOM 1870 N N . VAL A 1 243 ? 20.330 -0.738 -8.558 1.00 82.50 243 VAL A N 1
ATOM 1871 C CA . VAL A 1 243 ? 20.651 -0.157 -7.255 1.00 82.50 243 VAL A CA 1
ATOM 1872 C C . VAL A 1 243 ? 19.338 0.073 -6.533 1.00 82.50 243 VAL A C 1
ATOM 1874 O O . VAL A 1 243 ? 18.603 1.014 -6.832 1.00 82.50 243 VAL A O 1
ATOM 1877 N N . VAL A 1 244 ? 19.050 -0.812 -5.586 1.00 78.75 244 VAL A N 1
ATOM 1878 C CA . VAL A 1 244 ? 17.813 -0.789 -4.811 1.00 78.75 244 VAL A CA 1
ATOM 1879 C C . VAL A 1 244 ? 18.097 -0.190 -3.440 1.00 78.75 244 VAL A C 1
ATOM 1881 O O . VAL A 1 244 ? 18.948 -0.683 -2.696 1.00 78.75 244 VAL A O 1
ATOM 1884 N N . ASN A 1 245 ? 17.379 0.873 -3.090 1.00 70.94 245 ASN A N 1
ATOM 1885 C CA . ASN A 1 245 ? 17.343 1.379 -1.727 1.00 70.94 245 ASN A CA 1
ATOM 1886 C C . ASN A 1 245 ? 16.240 0.654 -0.960 1.00 70.94 245 ASN A C 1
ATOM 1888 O O . ASN A 1 245 ? 15.062 0.756 -1.305 1.00 70.94 245 ASN A O 1
ATOM 1892 N N . ILE A 1 246 ? 16.636 -0.064 0.088 1.00 69.19 246 ILE A N 1
ATOM 1893 C CA . ILE A 1 246 ? 15.712 -0.715 1.010 1.00 69.19 246 ILE A CA 1
ATOM 1894 C C . ILE A 1 246 ? 15.751 0.044 2.334 1.00 69.19 246 ILE A C 1
ATOM 1896 O O . ILE A 1 246 ? 16.809 0.175 2.955 1.00 69.19 246 ILE A O 1
ATOM 1900 N N . ARG A 1 247 ? 14.589 0.517 2.792 1.00 53.44 247 ARG A N 1
ATOM 1901 C CA . ARG A 1 247 ? 14.422 1.141 4.108 1.00 53.44 247 ARG A CA 1
ATOM 1902 C C . ARG A 1 247 ? 13.501 0.271 4.956 1.00 53.44 247 ARG A C 1
ATOM 1904 O O . ARG A 1 247 ? 12.285 0.291 4.790 1.00 53.44 247 ARG A O 1
ATOM 1911 N N . GLY A 1 248 ? 14.096 -0.481 5.881 1.00 68.75 248 GLY A N 1
ATOM 1912 C CA . GLY A 1 248 ? 13.368 -1.479 6.664 1.00 68.75 248 GLY A CA 1
ATOM 1913 C C . GLY A 1 248 ? 12.928 -2.640 5.777 1.00 68.75 248 GLY A C 1
ATOM 1914 O O . GLY A 1 248 ? 13.770 -3.347 5.235 1.00 68.75 248 GLY A O 1
ATOM 1915 N N . ASP A 1 249 ? 11.619 -2.817 5.631 1.00 46.62 249 ASP A N 1
ATOM 1916 C CA . ASP A 1 249 ? 10.979 -3.843 4.803 1.00 46.62 249 ASP A CA 1
ATOM 1917 C C . ASP A 1 249 ? 10.468 -3.311 3.451 1.00 46.62 249 ASP A C 1
ATOM 1919 O O . ASP A 1 249 ? 9.825 -4.048 2.703 1.00 46.62 249 ASP A O 1
ATOM 1923 N N . ARG A 1 250 ? 10.736 -2.038 3.122 1.00 46.56 250 ARG A N 1
ATOM 1924 C CA . ARG A 1 250 ? 10.252 -1.399 1.890 1.00 46.56 250 ARG A CA 1
ATOM 1925 C C . ARG A 1 250 ? 11.361 -1.132 0.890 1.00 46.56 250 ARG A C 1
ATOM 1927 O O . ARG A 1 250 ? 12.429 -0.643 1.256 1.00 46.56 250 ARG A O 1
ATOM 1934 N N . LEU A 1 251 ? 11.042 -1.350 -0.382 1.00 60.84 251 LEU A N 1
ATOM 1935 C CA . LEU A 1 251 ? 11.765 -0.777 -1.511 1.00 60.84 251 LEU A CA 1
ATOM 1936 C C . LEU A 1 251 ? 11.391 0.711 -1.598 1.00 60.84 251 LEU A C 1
ATOM 1938 O O . LEU A 1 251 ? 10.222 1.040 -1.769 1.00 60.84 251 LEU A O 1
ATOM 1942 N N . TYR A 1 252 ? 12.360 1.603 -1.392 1.00 51.12 252 TYR A N 1
ATOM 1943 C CA . TYR A 1 252 ? 12.135 3.053 -1.319 1.00 51.12 252 TYR A CA 1
ATOM 1944 C C . TYR A 1 252 ? 12.345 3.731 -2.674 1.00 51.12 252 TYR A C 1
ATOM 1946 O O . TYR A 1 252 ? 11.499 4.488 -3.136 1.00 51.12 252 TYR A O 1
ATOM 1954 N N . HIS A 1 253 ? 13.460 3.429 -3.332 1.00 63.38 253 HIS A N 1
ATOM 1955 C CA . HIS A 1 253 ? 13.671 3.765 -4.733 1.00 63.38 253 HIS A CA 1
ATOM 1956 C C . HIS A 1 253 ? 14.581 2.722 -5.368 1.00 63.38 253 HIS A C 1
ATOM 1958 O O . HIS A 1 253 ? 15.401 2.087 -4.700 1.00 63.38 253 HIS A O 1
ATOM 1964 N N . GLU A 1 254 ? 14.452 2.573 -6.674 1.00 75.94 254 GLU A N 1
ATOM 1965 C CA . GLU A 1 254 ? 15.247 1.663 -7.476 1.00 75.94 254 GLU A CA 1
ATOM 1966 C C . GLU A 1 254 ? 15.791 2.421 -8.688 1.00 75.94 254 GLU A C 1
ATOM 1968 O O . GLU A 1 254 ? 15.085 3.210 -9.316 1.00 75.94 254 GLU A O 1
ATOM 1973 N N . HIS A 1 255 ? 17.066 2.195 -8.999 1.00 77.25 255 HIS A N 1
ATOM 1974 C CA . HIS A 1 255 ? 17.695 2.662 -10.228 1.00 77.25 255 HIS A CA 1
ATOM 1975 C C . HIS A 1 255 ? 18.208 1.457 -11.002 1.00 77.25 255 HIS A C 1
ATOM 1977 O O . HIS A 1 255 ? 19.210 0.853 -10.617 1.00 77.25 255 HIS A O 1
ATOM 1983 N N . ILE A 1 256 ? 17.529 1.124 -12.096 1.00 80.19 256 ILE A N 1
ATOM 1984 C CA . ILE A 1 256 ? 17.959 0.083 -13.026 1.00 80.19 256 ILE A CA 1
ATOM 1985 C C . ILE A 1 256 ? 18.728 0.749 -14.166 1.00 80.19 256 ILE A C 1
ATOM 1987 O O . ILE A 1 256 ? 18.266 1.724 -14.759 1.00 80.19 256 ILE A O 1
ATOM 1991 N N . THR A 1 257 ? 19.903 0.215 -14.481 1.00 84.00 257 THR A N 1
ATOM 1992 C CA . THR A 1 257 ? 20.695 0.596 -15.650 1.00 84.00 257 THR A CA 1
ATOM 1993 C C . THR A 1 257 ? 21.071 -0.635 -16.462 1.00 84.00 257 THR A C 1
ATOM 1995 O O . THR A 1 257 ? 21.316 -1.715 -15.916 1.00 84.00 257 THR A O 1
ATOM 1998 N N . TRP A 1 258 ? 21.107 -0.462 -17.776 1.00 88.31 258 TRP A N 1
ATOM 1999 C CA . TRP A 1 258 ? 21.509 -1.469 -18.747 1.00 88.31 258 TRP A CA 1
ATOM 2000 C C . TRP A 1 258 ? 21.988 -0.789 -20.031 1.00 88.31 258 TRP A C 1
ATOM 2002 O O . TRP A 1 258 ? 21.651 0.367 -20.299 1.00 88.31 258 TRP A O 1
ATOM 2012 N N . ASP A 1 259 ? 22.804 -1.493 -20.816 1.00 89.25 259 ASP A N 1
ATOM 2013 C CA . ASP A 1 259 ? 23.399 -0.934 -22.030 1.00 89.25 259 ASP A CA 1
ATOM 2014 C C . ASP A 1 259 ? 22.508 -1.156 -23.262 1.00 89.25 259 ASP A C 1
ATOM 2016 O O . ASP A 1 259 ? 22.420 -2.257 -23.815 1.00 89.25 259 ASP A O 1
ATOM 2020 N N . GLN A 1 260 ? 21.881 -0.073 -23.722 1.00 87.81 260 GLN A N 1
ATOM 2021 C CA . GLN A 1 260 ? 21.052 -0.070 -24.928 1.00 87.81 260 GLN A CA 1
ATOM 2022 C C . GLN A 1 260 ? 21.853 -0.405 -26.188 1.00 87.81 260 GLN A C 1
ATOM 2024 O O . GLN A 1 260 ? 21.324 -1.061 -27.085 1.00 87.81 260 GLN A O 1
ATOM 2029 N N . GLY A 1 261 ? 23.131 -0.010 -26.251 1.00 90.19 261 GLY A N 1
ATOM 2030 C CA . GLY A 1 261 ? 24.006 -0.352 -27.369 1.00 90.19 261 GLY A CA 1
ATOM 2031 C C . GLY A 1 261 ? 24.143 -1.865 -27.499 1.00 90.19 261 GLY A C 1
ATOM 2032 O O . GLY A 1 261 ? 23.859 -2.419 -28.563 1.00 90.19 261 GLY A O 1
ATOM 2033 N N . THR A 1 262 ? 24.495 -2.532 -26.396 1.00 90.44 262 THR A N 1
ATOM 2034 C CA . THR A 1 262 ? 24.585 -3.996 -26.320 1.00 90.44 262 THR A CA 1
ATOM 2035 C C . THR A 1 262 ? 23.307 -4.681 -26.802 1.00 90.44 262 THR A C 1
ATOM 2037 O O . THR A 1 262 ? 23.378 -5.638 -27.579 1.00 90.44 262 THR A O 1
ATOM 2040 N N . ALA A 1 263 ? 22.137 -4.181 -26.398 1.00 90.19 263 ALA A N 1
ATOM 2041 C CA . ALA A 1 263 ? 20.863 -4.741 -26.842 1.00 90.19 263 ALA A CA 1
ATOM 2042 C C . ALA A 1 263 ? 20.646 -4.589 -28.349 1.00 90.19 263 ALA A C 1
ATOM 2044 O O . ALA A 1 263 ? 20.362 -5.573 -29.035 1.00 90.19 263 ALA A O 1
ATOM 2045 N N . LEU A 1 264 ? 20.837 -3.384 -28.890 1.00 90.69 264 LEU A N 1
ATOM 2046 C CA . LEU A 1 264 ? 20.668 -3.136 -30.322 1.00 90.69 264 LEU A CA 1
ATOM 2047 C C . LEU A 1 264 ? 21.674 -3.936 -31.164 1.00 90.69 264 LEU A C 1
ATOM 2049 O O . LEU A 1 264 ? 21.310 -4.439 -32.228 1.00 90.69 264 LEU A O 1
ATOM 2053 N N . ALA A 1 265 ? 22.910 -4.107 -30.689 1.00 90.88 265 ALA A N 1
ATOM 2054 C CA . ALA A 1 265 ? 23.927 -4.910 -31.364 1.00 90.88 265 ALA A CA 1
ATOM 2055 C C . ALA A 1 265 ? 23.549 -6.401 -31.414 1.00 90.88 265 ALA A C 1
ATOM 2057 O O . ALA A 1 265 ? 23.541 -6.991 -32.496 1.00 90.88 265 ALA A O 1
ATOM 2058 N N . GLN A 1 266 ? 23.163 -7.008 -30.284 1.00 91.75 266 GLN A N 1
ATOM 2059 C CA . GLN A 1 266 ? 22.776 -8.429 -30.239 1.00 91.75 266 GLN A CA 1
ATOM 2060 C C . GLN A 1 266 ? 21.499 -8.720 -31.045 1.00 91.75 266 GLN A C 1
ATOM 2062 O O . GLN A 1 266 ? 21.387 -9.758 -31.700 1.00 91.75 266 GLN A O 1
ATOM 2067 N N . LEU A 1 267 ? 20.564 -7.767 -31.087 1.00 90.19 267 LEU A N 1
ATOM 2068 C CA . LEU A 1 267 ? 19.352 -7.859 -31.906 1.00 90.19 267 LEU A CA 1
ATOM 2069 C C . LEU A 1 267 ? 19.605 -7.516 -33.389 1.00 90.19 267 LEU A C 1
ATOM 2071 O O . LEU A 1 267 ? 18.721 -7.677 -34.234 1.00 90.19 267 LEU A O 1
ATOM 2075 N N . GLY A 1 268 ? 20.827 -7.110 -33.746 1.00 89.25 268 GLY A N 1
ATOM 2076 C CA . GLY A 1 268 ? 21.232 -6.712 -35.097 1.00 89.25 268 GLY A CA 1
ATOM 2077 C C . GLY A 1 268 ? 20.461 -5.513 -35.643 1.00 89.25 268 GLY A C 1
ATOM 2078 O O . GLY A 1 268 ? 20.169 -5.464 -36.834 1.00 89.25 268 GLY A O 1
ATOM 2079 N N . LEU A 1 269 ? 20.110 -4.591 -34.754 1.00 89.81 269 LEU A N 1
ATOM 2080 C CA . LEU A 1 269 ? 19.497 -3.296 -35.047 1.00 89.81 269 LEU A CA 1
ATOM 2081 C C . LEU A 1 269 ? 20.549 -2.181 -35.122 1.00 89.81 269 LEU A C 1
ATOM 2083 O O . LEU A 1 269 ? 20.258 -1.096 -35.617 1.00 89.81 269 LEU A O 1
ATOM 2087 N N . LEU A 1 270 ? 21.769 -2.452 -34.647 1.00 89.62 270 LEU A N 1
ATOM 2088 C CA . LEU A 1 270 ? 22.916 -1.557 -34.737 1.00 89.62 270 LEU A CA 1
ATOM 2089 C C . LEU A 1 270 ? 23.934 -2.111 -35.751 1.00 89.62 270 LEU A C 1
ATOM 2091 O O . LEU A 1 270 ? 24.368 -3.255 -35.595 1.00 89.62 270 LEU A O 1
ATOM 2095 N N . PRO A 1 271 ? 24.324 -1.345 -36.786 1.00 88.75 271 PRO A N 1
ATOM 2096 C CA . PRO A 1 271 ? 25.365 -1.770 -37.715 1.00 88.75 271 PRO A CA 1
ATOM 2097 C C . PRO A 1 271 ? 26.738 -1.779 -37.030 1.00 88.75 271 PRO A C 1
ATOM 2099 O O . PRO A 1 271 ? 27.010 -0.968 -36.151 1.00 88.75 271 PRO A O 1
ATOM 2102 N N . GLU A 1 272 ? 27.635 -2.665 -37.471 1.00 86.94 272 GLU A N 1
ATOM 2103 C CA . GLU A 1 272 ? 28.994 -2.758 -36.912 1.00 86.94 272 GLU A CA 1
ATOM 2104 C C . GLU A 1 272 ? 29.847 -1.517 -37.232 1.00 86.94 272 GLU A C 1
ATOM 2106 O O . GLU A 1 272 ? 30.745 -1.162 -36.469 1.00 86.94 272 GLU A O 1
ATOM 2111 N N . TYR A 1 273 ? 29.551 -0.838 -38.343 1.00 89.81 273 TYR A N 1
ATOM 2112 C CA . TYR A 1 273 ? 30.267 0.344 -38.804 1.00 89.81 273 TYR A CA 1
ATOM 2113 C C . TYR A 1 273 ? 29.302 1.483 -39.131 1.00 89.81 273 TYR A C 1
ATOM 2115 O O . TYR A 1 273 ? 28.262 1.266 -39.752 1.00 89.81 273 TYR A O 1
ATOM 2123 N N . LEU A 1 274 ? 29.682 2.704 -38.758 1.00 88.12 274 LEU A N 1
ATOM 2124 C CA . LEU A 1 274 ? 28.961 3.936 -39.083 1.00 88.12 274 LEU A CA 1
ATOM 2125 C C . LEU A 1 274 ? 29.872 4.907 -39.849 1.00 88.12 274 LEU A C 1
ATOM 2127 O O . LEU A 1 274 ? 31.093 4.860 -39.679 1.00 88.12 274 LEU A O 1
ATOM 2131 N N . PRO A 1 275 ? 29.313 5.784 -40.702 1.00 88.94 275 PRO A N 1
ATOM 2132 C CA . PRO A 1 275 ? 30.099 6.767 -41.437 1.00 88.94 275 PRO A CA 1
ATOM 2133 C C . PRO A 1 275 ? 30.755 7.767 -40.482 1.00 88.94 275 PRO A C 1
ATOM 2135 O O . PRO A 1 275 ? 30.126 8.275 -39.552 1.00 88.94 275 PRO A O 1
ATOM 2138 N N . PHE A 1 276 ? 32.025 8.065 -40.731 1.00 86.25 276 PHE A N 1
ATOM 2139 C CA . PHE A 1 276 ? 32.749 9.118 -40.037 1.00 86.25 276 PHE A CA 1
ATOM 2140 C C . PHE A 1 276 ? 32.452 10.471 -40.712 1.00 86.25 276 PHE A C 1
ATOM 2142 O O . PHE A 1 276 ? 32.488 10.547 -41.944 1.00 86.25 276 PHE A O 1
ATOM 2149 N N . PRO A 1 277 ? 32.152 11.546 -39.960 1.00 81.81 277 PRO A N 1
ATOM 2150 C CA . PRO A 1 277 ? 31.846 12.845 -40.557 1.00 81.81 277 PRO A CA 1
ATOM 2151 C C . PRO A 1 277 ? 32.996 13.375 -41.431 1.00 81.81 277 PRO A C 1
ATOM 2153 O O . PRO A 1 277 ? 34.147 13.380 -41.006 1.00 81.81 277 PRO A O 1
ATOM 2156 N N . GLY A 1 278 ? 32.679 13.877 -42.630 1.00 71.62 278 GLY A N 1
ATOM 2157 C CA . GLY A 1 278 ? 33.625 14.650 -43.447 1.00 71.62 278 GLY A CA 1
ATOM 2158 C C . GLY A 1 278 ? 34.532 13.865 -44.405 1.00 71.62 278 GLY A C 1
ATOM 2159 O O . GLY A 1 278 ? 35.515 14.429 -44.876 1.00 71.62 278 GLY A O 1
ATOM 2160 N N . GLY A 1 279 ? 34.231 12.605 -44.743 1.00 74.25 279 GLY A N 1
ATOM 2161 C CA . GLY A 1 279 ? 35.016 11.872 -45.745 1.00 74.25 279 GLY A CA 1
ATOM 2162 C C . GLY A 1 279 ? 34.509 10.465 -46.059 1.00 74.25 279 GLY A C 1
ATOM 2163 O O . GLY A 1 279 ? 33.438 10.063 -45.617 1.00 74.25 279 GLY A O 1
ATOM 2164 N N . ASN A 1 280 ? 35.306 9.702 -46.815 1.00 85.38 280 ASN A N 1
ATOM 2165 C CA . ASN A 1 280 ? 35.002 8.320 -47.205 1.00 85.38 280 ASN A CA 1
ATOM 2166 C C . ASN A 1 280 ? 35.474 7.289 -46.161 1.00 85.38 280 ASN A C 1
ATOM 2168 O O . ASN A 1 280 ? 36.146 6.308 -46.484 1.00 85.38 280 ASN A O 1
ATOM 2172 N N . LEU A 1 281 ? 35.201 7.556 -44.883 1.00 88.31 281 LEU A N 1
ATOM 2173 C CA . LEU A 1 281 ? 35.645 6.730 -43.763 1.00 88.31 281 LEU A CA 1
ATOM 2174 C C . LEU A 1 281 ? 34.451 6.196 -42.977 1.00 88.31 281 LEU A C 1
ATOM 2176 O O . LEU A 1 281 ? 33.415 6.845 -42.858 1.00 88.31 281 LEU A O 1
ATOM 2180 N N . GLN A 1 282 ? 34.625 5.017 -42.397 1.00 91.06 282 GLN A N 1
ATOM 2181 C CA . GLN A 1 282 ? 33.708 4.412 -41.442 1.00 91.06 282 GLN A CA 1
ATOM 2182 C C . GLN A 1 282 ? 34.463 4.081 -40.157 1.00 91.06 282 GLN A C 1
ATOM 2184 O O . GLN A 1 282 ? 35.633 3.700 -40.212 1.00 91.06 282 GLN A O 1
ATOM 2189 N N . TYR A 1 283 ? 33.805 4.183 -39.007 1.00 89.81 283 TYR A N 1
ATOM 2190 C CA . TYR A 1 283 ? 34.349 3.747 -37.721 1.00 89.81 283 TYR A CA 1
ATOM 2191 C C . TYR A 1 283 ? 33.577 2.538 -37.205 1.00 89.81 283 TYR A C 1
ATOM 2193 O O . TYR A 1 283 ? 32.367 2.435 -37.421 1.00 89.81 283 TYR A O 1
ATOM 2201 N N . LYS A 1 284 ? 34.281 1.621 -36.534 1.00 89.56 284 LYS A N 1
ATOM 2202 C CA . LYS A 1 284 ? 33.633 0.514 -35.830 1.00 89.56 284 LYS A CA 1
ATOM 2203 C C . LYS A 1 284 ? 32.882 1.067 -34.623 1.00 89.56 284 LYS A C 1
ATOM 2205 O O . LYS A 1 284 ? 33.465 1.795 -33.820 1.00 89.56 284 LYS A O 1
ATOM 2210 N N . VAL A 1 285 ? 31.601 0.741 -34.505 1.00 90.19 285 VAL A N 1
ATOM 2211 C CA . VAL A 1 285 ? 30.750 1.250 -33.428 1.00 90.19 285 VAL A CA 1
ATOM 2212 C C . VAL A 1 285 ? 31.279 0.735 -32.079 1.00 90.19 285 VAL A C 1
ATOM 2214 O O . VAL A 1 285 ? 31.492 -0.471 -31.942 1.00 90.19 285 VAL A O 1
ATOM 2217 N N . PRO A 1 286 ? 31.533 1.613 -31.086 1.00 90.50 286 PRO A N 1
ATOM 2218 C CA . PRO A 1 286 ? 32.156 1.246 -29.813 1.00 90.50 286 PRO A CA 1
ATOM 2219 C C . PRO A 1 286 ? 31.127 0.640 -28.853 1.00 90.50 286 PRO A C 1
ATOM 2221 O O . PRO A 1 286 ? 30.825 1.194 -27.798 1.00 90.50 286 PRO A O 1
ATOM 2224 N N . VAL A 1 287 ? 30.551 -0.484 -29.260 1.00 90.38 287 VAL A N 1
ATOM 2225 C CA . VAL A 1 287 ? 29.527 -1.218 -28.524 1.00 90.38 287 VAL A CA 1
ATOM 2226 C C . VAL A 1 287 ? 29.952 -2.676 -28.440 1.00 90.38 287 VAL A C 1
ATOM 2228 O O . VAL A 1 287 ? 30.471 -3.238 -29.405 1.00 90.38 287 VAL A O 1
ATOM 2231 N N . ALA A 1 288 ? 29.736 -3.272 -27.275 1.00 87.81 288 ALA A N 1
ATOM 2232 C CA . ALA A 1 288 ? 29.955 -4.688 -27.043 1.00 87.81 288 ALA A CA 1
ATOM 2233 C C . ALA A 1 288 ? 28.644 -5.471 -27.251 1.00 87.81 288 ALA A C 1
ATOM 2235 O O . ALA A 1 288 ? 27.562 -4.923 -27.098 1.00 87.81 288 ALA A O 1
ATOM 2236 N N . GLY A 1 289 ? 28.718 -6.740 -27.632 1.00 89.88 289 GLY A N 1
ATOM 2237 C CA . GLY A 1 289 ? 27.583 -7.654 -27.756 1.00 89.88 289 GLY A CA 1
ATOM 2238 C C . GLY A 1 289 ? 27.450 -8.594 -26.554 1.00 89.88 289 GLY A C 1
ATOM 2239 O O . GLY A 1 289 ? 27.498 -8.182 -25.391 1.00 89.88 289 GLY A O 1
ATOM 2240 N N . VAL A 1 290 ? 27.273 -9.887 -26.841 1.00 91.69 290 VAL A N 1
ATOM 2241 C CA . VAL A 1 290 ? 27.081 -10.956 -25.839 1.00 91.69 290 VAL A CA 1
ATOM 2242 C C . VAL A 1 290 ? 28.257 -11.087 -24.864 1.00 91.69 290 VAL A C 1
ATOM 2244 O O . VAL A 1 290 ? 28.112 -11.590 -23.747 1.00 91.69 290 VAL A O 1
ATOM 2247 N N . GLU A 1 291 ? 29.434 -10.596 -25.245 1.00 91.31 291 GLU A N 1
ATOM 2248 C CA . GLU A 1 291 ? 30.629 -10.599 -24.414 1.00 91.31 291 GLU A CA 1
ATOM 2249 C C . GLU A 1 291 ? 30.450 -9.815 -23.103 1.00 91.31 291 GLU A C 1
ATOM 2251 O O . GLU A 1 291 ? 31.095 -10.144 -22.106 1.00 91.31 291 GLU A O 1
ATOM 2256 N N . THR A 1 292 ? 29.538 -8.837 -23.053 1.00 90.56 292 THR A N 1
ATOM 2257 C CA . THR A 1 292 ? 29.192 -8.130 -21.808 1.00 90.56 292 THR A CA 1
ATOM 2258 C C . THR A 1 292 ? 28.579 -9.082 -20.776 1.00 90.56 292 THR A C 1
ATOM 2260 O O . THR A 1 292 ? 29.036 -9.135 -19.630 1.00 90.56 292 THR A O 1
ATOM 2263 N N . ALA A 1 293 ? 27.611 -9.902 -21.191 1.00 91.50 293 ALA A N 1
ATOM 2264 C CA . ALA A 1 293 ? 26.968 -10.910 -20.354 1.00 91.50 293 ALA A CA 1
ATOM 2265 C C . ALA A 1 293 ? 27.932 -12.048 -19.983 1.00 91.50 293 ALA A C 1
ATOM 2267 O O . ALA A 1 293 ? 27.957 -12.499 -18.833 1.00 91.50 293 ALA A O 1
ATOM 22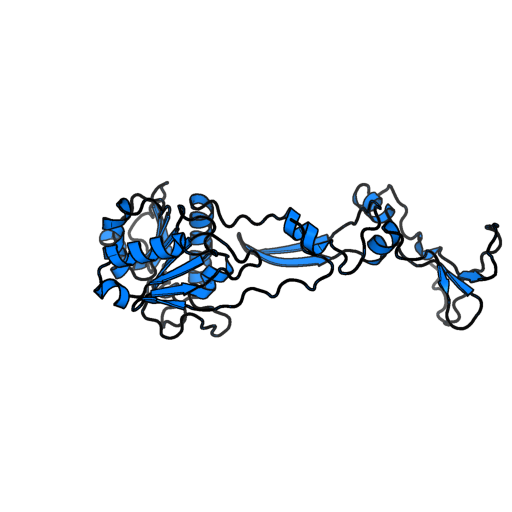68 N N . MET A 1 294 ? 28.776 -12.493 -20.921 1.00 92.75 294 MET A N 1
ATOM 2269 C CA . MET A 1 294 ? 29.814 -13.496 -20.639 1.00 92.75 294 MET A CA 1
ATOM 2270 C C . MET A 1 294 ? 30.793 -13.006 -19.571 1.00 92.75 294 MET A C 1
ATOM 2272 O O . MET A 1 294 ? 31.093 -13.735 -18.623 1.00 92.75 294 MET A O 1
ATOM 2276 N N . LYS A 1 295 ? 31.241 -11.751 -19.674 1.00 92.62 295 LYS A N 1
ATOM 2277 C CA . LYS A 1 295 ? 32.164 -11.148 -18.712 1.00 92.62 295 LYS A CA 1
ATOM 2278 C C . LYS A 1 295 ? 31.552 -10.978 -17.326 1.00 92.62 295 LYS A C 1
ATOM 2280 O O . LYS A 1 295 ? 32.249 -11.201 -16.338 1.00 92.62 295 LYS A O 1
ATOM 2285 N N . LEU A 1 296 ? 30.268 -10.615 -17.245 1.00 90.81 296 LEU A N 1
ATOM 2286 C CA . LEU A 1 296 ? 29.549 -10.538 -15.972 1.00 90.81 296 LEU A CA 1
ATOM 2287 C C . LEU A 1 296 ? 29.453 -11.918 -15.303 1.00 90.81 296 LEU A C 1
ATOM 2289 O O . LEU A 1 296 ? 29.736 -12.039 -14.113 1.00 90.81 296 LEU A O 1
ATOM 2293 N N . ARG A 1 297 ? 29.115 -12.966 -16.070 1.00 91.56 297 ARG A N 1
ATOM 2294 C CA . ARG A 1 297 ? 29.030 -14.350 -15.565 1.00 91.56 297 ARG A CA 1
ATOM 2295 C C . ARG A 1 297 ? 30.394 -14.913 -15.166 1.00 91.56 297 ARG A C 1
ATOM 2297 O O . ARG A 1 297 ? 30.514 -15.596 -14.153 1.00 91.56 297 ARG A O 1
ATOM 2304 N N . ALA A 1 298 ? 31.423 -14.629 -15.957 1.00 90.94 298 ALA A N 1
ATOM 2305 C CA . ALA A 1 298 ? 32.779 -15.105 -15.742 1.00 90.94 298 ALA A CA 1
ATOM 2306 C C . ALA A 1 298 ? 33.779 -13.971 -15.990 1.00 90.94 298 ALA A C 1
ATOM 2308 O O . ALA A 1 298 ? 34.189 -13.724 -17.125 1.00 90.94 298 ALA A O 1
ATOM 2309 N N . ARG A 1 299 ? 34.226 -13.327 -14.904 1.00 87.06 299 ARG A N 1
ATOM 2310 C CA . ARG A 1 299 ? 35.088 -12.127 -14.909 1.00 87.06 299 ARG A CA 1
ATOM 2311 C C . ARG A 1 299 ? 36.280 -12.189 -15.874 1.00 87.06 299 ARG A C 1
ATOM 2313 O O . ARG A 1 299 ? 36.633 -11.173 -16.467 1.00 87.06 299 ARG A O 1
ATOM 2320 N N . ASN A 1 300 ? 36.901 -13.361 -16.013 1.00 91.50 300 ASN A N 1
ATOM 2321 C CA . ASN A 1 300 ? 38.125 -13.560 -16.797 1.00 91.50 300 ASN A CA 1
ATOM 2322 C C . ASN A 1 300 ? 37.875 -14.126 -18.208 1.00 91.50 300 ASN A C 1
ATOM 2324 O O . ASN A 1 300 ? 38.836 -14.421 -18.911 1.00 91.50 300 ASN A O 1
ATOM 2328 N N . SER A 1 301 ? 36.616 -14.312 -18.620 1.00 91.81 301 SER A N 1
ATOM 2329 C CA . SER A 1 301 ? 36.274 -14.919 -19.918 1.00 91.81 301 SER A CA 1
ATOM 2330 C C . SER A 1 301 ? 36.480 -13.983 -21.112 1.00 91.81 301 SER A C 1
ATOM 2332 O O . SER A 1 301 ? 36.720 -14.450 -22.221 1.00 91.81 301 SER A O 1
ATOM 2334 N N . VAL A 1 302 ? 36.420 -12.668 -20.887 1.00 90.25 302 VAL A N 1
ATOM 2335 C CA . VAL A 1 302 ? 36.527 -11.644 -21.931 1.00 90.25 302 VAL A CA 1
ATOM 2336 C C . VAL A 1 302 ? 37.567 -10.599 -21.510 1.00 90.25 302 VAL A C 1
ATOM 2338 O O . VAL A 1 302 ? 37.398 -9.967 -20.455 1.00 90.25 302 VAL A O 1
ATOM 2341 N N . PRO A 1 303 ? 38.624 -10.358 -22.308 1.00 90.56 303 PRO A N 1
ATOM 2342 C CA . PRO A 1 303 ? 39.604 -9.306 -22.040 1.00 90.56 303 PRO A CA 1
ATOM 2343 C C . PRO A 1 303 ? 38.957 -7.923 -21.865 1.00 90.56 303 PRO A C 1
ATOM 2345 O O . PRO A 1 303 ? 37.927 -7.604 -22.457 1.00 90.56 303 PRO A O 1
ATOM 2348 N N . SER A 1 304 ? 39.503 -7.094 -20.977 1.00 89.44 304 SER A N 1
ATOM 2349 C CA . SER A 1 304 ? 39.072 -5.692 -20.855 1.00 89.44 304 SER A CA 1
ATOM 2350 C C . SER A 1 304 ? 39.684 -4.852 -21.966 1.00 89.44 304 SER A C 1
ATOM 2352 O O . SER A 1 304 ? 40.723 -5.216 -22.503 1.00 89.44 304 SER A O 1
ATOM 2354 N N . ASN A 1 305 ? 39.091 -3.688 -22.237 1.00 90.19 305 ASN A N 1
ATOM 2355 C CA . ASN A 1 305 ? 39.717 -2.637 -23.042 1.00 90.19 305 ASN A CA 1
ATOM 2356 C C . ASN A 1 305 ? 39.898 -2.969 -24.537 1.00 90.19 305 ASN A C 1
ATOM 2358 O O . ASN A 1 305 ? 40.588 -2.239 -25.241 1.00 90.19 305 ASN A O 1
ATOM 2362 N N . GLU A 1 306 ? 39.232 -4.005 -25.054 1.00 88.44 306 GLU A N 1
ATOM 2363 C CA . GLU A 1 306 ? 39.303 -4.365 -26.479 1.00 88.44 306 GLU A CA 1
ATOM 2364 C C . GLU A 1 306 ? 38.760 -3.264 -27.403 1.00 88.44 306 GLU A C 1
ATOM 2366 O O . GLU A 1 306 ? 39.304 -3.051 -28.483 1.00 88.44 306 GLU A O 1
ATOM 2371 N N . MET A 1 307 ? 37.765 -2.489 -26.954 1.00 88.75 307 MET A N 1
ATOM 2372 C CA . MET A 1 307 ? 37.218 -1.368 -27.731 1.00 88.75 307 MET A CA 1
ATOM 2373 C C . MET A 1 307 ? 38.237 -0.247 -27.988 1.00 88.75 307 MET A C 1
ATOM 2375 O O . MET A 1 307 ? 38.124 0.446 -28.993 1.00 88.75 307 MET A O 1
ATOM 2379 N N . PHE A 1 308 ? 39.279 -0.092 -27.158 1.00 89.75 308 PHE A N 1
ATOM 2380 C CA . PHE A 1 308 ? 40.349 0.885 -27.427 1.00 89.75 308 PHE A CA 1
ATOM 2381 C C . PHE A 1 308 ? 41.191 0.530 -28.657 1.00 89.75 308 PHE A C 1
ATOM 2383 O O . PHE A 1 308 ? 41.925 1.375 -29.161 1.00 89.75 308 PHE A O 1
ATOM 2390 N N . LYS A 1 309 ? 41.096 -0.711 -29.145 1.00 88.19 309 LYS A N 1
ATOM 2391 C CA . LYS A 1 309 ? 41.779 -1.157 -30.363 1.00 88.19 309 LYS A CA 1
ATOM 2392 C C . LYS A 1 309 ? 40.970 -0.858 -31.628 1.00 88.19 309 LYS A C 1
ATOM 2394 O O . LYS A 1 309 ? 41.443 -1.160 -32.719 1.00 88.19 309 LYS A O 1
ATOM 2399 N N . PHE A 1 310 ? 39.746 -0.337 -31.508 1.00 89.19 310 PHE A N 1
ATOM 2400 C CA . PHE A 1 310 ? 38.893 -0.060 -32.662 1.00 89.19 310 PHE A CA 1
ATOM 2401 C C . PHE A 1 310 ? 39.449 1.110 -33.478 1.00 89.19 310 PHE A C 1
ATOM 2403 O O . PHE A 1 310 ? 39.953 2.091 -32.938 1.00 89.19 310 PHE A O 1
ATOM 2410 N N . THR A 1 311 ? 39.352 0.997 -34.800 1.00 84.25 311 THR A N 1
ATOM 2411 C CA . THR A 1 311 ? 39.925 1.941 -35.766 1.00 84.25 311 THR A CA 1
ATOM 2412 C C . THR A 1 311 ? 38.920 2.289 -36.863 1.00 84.25 311 THR A C 1
ATOM 2414 O O . THR A 1 311 ? 37.823 1.721 -36.945 1.00 84.25 311 THR A O 1
ATOM 2417 N N . THR A 1 312 ? 39.289 3.252 -37.710 1.00 86.50 312 THR A N 1
ATOM 2418 C CA . THR A 1 312 ? 38.534 3.614 -38.910 1.00 86.50 312 THR A CA 1
ATOM 2419 C C . THR A 1 312 ? 38.994 2.806 -40.127 1.00 86.50 312 THR A C 1
ATOM 2421 O O . THR A 1 312 ? 40.121 2.307 -40.194 1.00 86.50 312 THR A O 1
ATOM 2424 N N . ARG A 1 313 ? 38.105 2.668 -41.114 1.00 85.12 313 ARG A N 1
ATOM 2425 C CA . ARG A 1 313 ? 38.374 2.039 -42.417 1.00 85.12 313 ARG A CA 1
ATOM 2426 C C . ARG A 1 313 ? 37.820 2.889 -43.560 1.00 85.12 313 ARG A C 1
ATOM 2428 O O . ARG A 1 313 ? 36.912 3.684 -43.339 1.00 85.12 313 ARG A O 1
ATOM 2435 N N . SER A 1 314 ? 38.325 2.691 -44.779 1.00 84.25 314 SER A N 1
ATOM 2436 C CA . SER A 1 314 ? 37.739 3.296 -45.989 1.00 84.25 314 SER A CA 1
ATOM 2437 C C . SER A 1 314 ? 36.379 2.670 -46.315 1.00 84.25 314 SER A C 1
ATOM 2439 O O . SER A 1 314 ? 36.237 1.450 -46.205 1.00 84.25 314 SER A O 1
ATOM 2441 N N . ALA A 1 315 ? 35.390 3.464 -46.735 1.00 72.50 315 ALA A N 1
ATOM 2442 C CA . ALA A 1 315 ? 34.060 2.938 -47.063 1.00 72.50 315 ALA A CA 1
ATOM 2443 C C . ALA A 1 315 ? 34.033 2.110 -48.367 1.00 72.50 315 ALA A C 1
ATOM 2445 O O . ALA A 1 315 ? 33.159 1.265 -48.518 1.00 72.50 315 ALA A O 1
ATOM 2446 N N . ASP A 1 316 ? 35.033 2.260 -49.247 1.00 69.25 316 ASP A N 1
ATOM 2447 C CA . ASP A 1 316 ? 35.158 1.495 -50.507 1.00 69.25 316 ASP A CA 1
ATOM 2448 C C . ASP A 1 316 ? 35.638 0.043 -50.299 1.00 69.25 316 ASP A C 1
ATOM 2450 O O . ASP A 1 316 ? 35.877 -0.696 -51.253 1.00 69.25 316 ASP A O 1
ATOM 2454 N N . SER A 1 317 ? 35.847 -0.370 -49.047 1.00 57.97 317 SER A N 1
ATOM 2455 C CA . SER A 1 317 ? 36.371 -1.689 -48.688 1.00 57.97 317 SER A CA 1
ATOM 2456 C C . SER A 1 317 ? 35.270 -2.740 -48.484 1.00 57.97 317 SER A C 1
ATOM 2458 O O . SER A 1 317 ? 35.249 -3.439 -47.473 1.00 57.97 317 SER A O 1
ATOM 2460 N N . GLU A 1 318 ? 34.360 -2.911 -49.445 1.00 46.25 318 GLU A N 1
ATOM 2461 C CA . GLU A 1 318 ? 33.563 -4.146 -49.508 1.00 46.25 318 GLU A CA 1
ATOM 2462 C C . GLU A 1 318 ? 34.368 -5.244 -50.221 1.00 46.25 318 GLU A C 1
ATOM 2464 O O . GLU A 1 318 ? 34.409 -5.335 -51.446 1.00 46.25 318 GLU A O 1
ATOM 2469 N N . GLY A 1 319 ? 35.062 -6.063 -49.422 1.00 49.91 319 GLY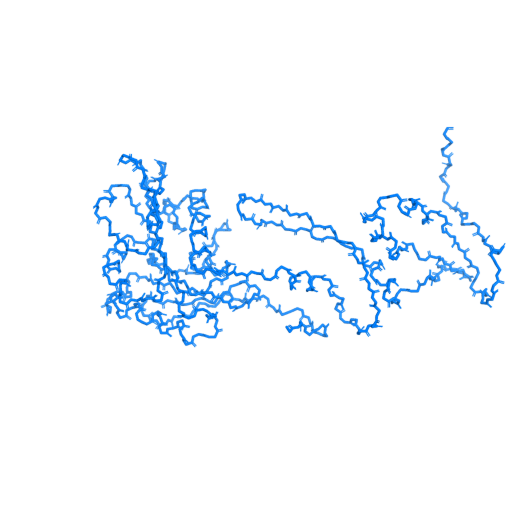 A N 1
ATOM 2470 C CA . GLY A 1 319 ? 35.855 -7.210 -49.878 1.00 49.91 319 GLY A CA 1
ATOM 2471 C C . GLY A 1 319 ? 37.187 -7.354 -49.128 1.00 49.91 319 GLY A C 1
ATOM 2472 O O . GLY A 1 319 ? 38.147 -6.662 -49.437 1.00 49.91 319 GLY A O 1
ATOM 2473 N N . VAL A 1 320 ? 37.210 -8.245 -48.127 1.00 51.34 320 VAL A N 1
ATOM 2474 C CA . VAL A 1 320 ? 38.345 -8.863 -47.390 1.00 51.34 320 VAL A CA 1
ATOM 2475 C C . VAL A 1 320 ? 39.764 -8.283 -47.610 1.00 51.34 320 VAL A C 1
ATOM 2477 O O . VAL A 1 320 ? 40.337 -8.502 -48.669 1.00 51.34 320 VAL A O 1
ATOM 2480 N N . ASN A 1 321 ? 40.392 -7.703 -46.566 1.00 37.38 321 ASN A N 1
ATOM 2481 C CA . ASN A 1 321 ? 41.777 -8.006 -46.117 1.00 37.38 321 ASN A CA 1
ATOM 2482 C C . ASN A 1 321 ? 42.118 -7.242 -44.800 1.00 37.38 321 ASN A C 1
ATOM 2484 O O . ASN A 1 321 ? 42.100 -6.008 -44.817 1.00 37.38 321 ASN A O 1
ATOM 2488 N N . PRO A 1 322 ? 42.451 -7.909 -43.672 1.00 41.00 322 PRO A N 1
ATOM 2489 C CA . PRO A 1 322 ? 42.787 -7.263 -42.388 1.00 41.00 322 PRO A CA 1
ATOM 2490 C C . PRO A 1 322 ? 44.031 -6.349 -42.385 1.00 41.00 322 PRO A C 1
ATOM 2492 O O . PRO A 1 322 ? 44.299 -5.701 -41.378 1.00 41.00 322 PRO A O 1
ATOM 2495 N N . GLU A 1 323 ? 44.775 -6.242 -43.489 1.00 39.66 323 GLU A N 1
ATOM 2496 C CA . GLU A 1 323 ? 45.973 -5.391 -43.587 1.00 39.66 323 GLU A CA 1
ATOM 2497 C C . GLU A 1 323 ? 45.700 -3.928 -43.995 1.00 39.66 323 GLU A C 1
ATOM 2499 O O . GLU A 1 323 ? 46.607 -3.100 -43.941 1.00 39.66 323 GLU A O 1
ATOM 2504 N N . LYS A 1 324 ? 44.464 -3.559 -44.368 1.00 42.56 324 LYS A N 1
ATOM 2505 C CA . LYS A 1 324 ? 44.093 -2.163 -44.703 1.00 42.56 324 LYS A CA 1
ATOM 2506 C C . LYS A 1 324 ? 43.391 -1.444 -43.546 1.00 42.56 324 LYS A C 1
ATOM 2508 O O . LYS A 1 324 ? 42.320 -0.864 -43.716 1.00 42.56 324 LYS A O 1
ATOM 2513 N N . VAL A 1 325 ? 43.993 -1.489 -42.362 1.00 44.78 325 VAL A N 1
ATOM 2514 C CA . VAL A 1 325 ? 43.530 -0.739 -41.188 1.00 44.78 325 VAL A CA 1
ATOM 2515 C C . VAL A 1 325 ? 44.345 0.546 -41.066 1.00 44.78 325 VAL A C 1
ATOM 2517 O O . VAL A 1 325 ? 45.569 0.491 -40.977 1.00 44.78 325 VAL A O 1
ATOM 2520 N N . VAL A 1 326 ? 43.680 1.703 -41.057 1.00 44.97 326 VAL A N 1
ATOM 2521 C CA . VAL A 1 326 ? 44.343 2.991 -40.811 1.00 44.97 326 VAL A CA 1
ATOM 2522 C C . VAL A 1 326 ? 44.190 3.311 -39.320 1.00 44.97 326 VAL A C 1
ATOM 2524 O O . VAL A 1 326 ? 43.060 3.351 -38.829 1.00 44.97 326 VAL A O 1
ATOM 2527 N N . PRO A 1 327 ? 45.282 3.498 -38.557 1.00 38.91 327 PRO A N 1
ATOM 2528 C CA . PRO A 1 327 ? 45.170 3.934 -37.173 1.00 38.91 327 PRO A CA 1
ATOM 2529 C C . PRO A 1 327 ? 44.529 5.324 -37.134 1.00 38.91 327 PRO A C 1
ATOM 2531 O O . PRO A 1 327 ? 44.898 6.210 -37.905 1.00 38.91 327 PRO A O 1
ATOM 2534 N N . ALA A 1 328 ? 43.567 5.517 -36.232 1.00 38.53 328 ALA A N 1
ATOM 2535 C CA . ALA A 1 328 ? 42.994 6.829 -35.976 1.00 38.53 328 ALA A CA 1
ATOM 2536 C C . ALA A 1 328 ? 44.076 7.710 -35.330 1.00 38.53 328 ALA A C 1
ATOM 2538 O O . ALA A 1 328 ? 44.334 7.618 -34.131 1.00 38.53 328 ALA A O 1
ATOM 2539 N N . VAL A 1 329 ? 44.763 8.521 -36.133 1.00 37.03 329 VAL A N 1
ATOM 2540 C CA . VAL A 1 329 ? 45.685 9.536 -35.620 1.00 37.03 329 VAL A CA 1
ATOM 2541 C C . VAL A 1 329 ? 44.833 10.664 -35.047 1.00 37.03 329 VAL A C 1
ATOM 2543 O O . VAL A 1 329 ? 44.052 11.287 -35.762 1.00 37.03 329 VAL A O 1
ATOM 2546 N N . ALA A 1 330 ? 44.949 10.892 -33.739 1.00 35.16 330 ALA A N 1
ATOM 2547 C CA . ALA A 1 330 ? 44.275 11.985 -33.061 1.00 35.16 330 ALA A CA 1
ATOM 2548 C C . ALA A 1 330 ? 44.905 13.320 -33.483 1.00 35.16 330 ALA A C 1
ATOM 2550 O O . ALA A 1 330 ? 46.009 13.656 -33.065 1.00 35.16 330 ALA A O 1
ATOM 2551 N N . GLU A 1 331 ? 44.176 14.109 -34.266 1.00 37.59 331 GLU A N 1
ATOM 2552 C CA . GLU A 1 331 ? 44.492 15.512 -34.553 1.00 37.59 331 GLU A CA 1
ATOM 2553 C C . GLU A 1 331 ? 44.028 16.441 -33.412 1.00 37.59 331 GLU A C 1
ATOM 2555 O O . GLU A 1 331 ? 43.603 17.565 -33.628 1.00 37.59 331 GLU A O 1
ATOM 2560 N N . ASN A 1 332 ? 44.107 15.987 -32.161 1.00 38.59 332 ASN A N 1
ATOM 2561 C CA . ASN A 1 332 ? 43.816 16.821 -30.998 1.00 38.59 332 ASN A CA 1
ATOM 2562 C C . ASN A 1 332 ? 45.084 16.846 -30.151 1.00 38.59 332 ASN A C 1
ATOM 2564 O O . ASN A 1 332 ? 45.373 15.870 -29.464 1.00 38.59 332 ASN A O 1
ATOM 2568 N N . GLY A 1 333 ? 45.854 17.933 -30.257 1.00 36.12 333 GLY A N 1
ATOM 2569 C CA . GLY A 1 333 ? 47.196 18.121 -29.692 1.00 36.12 333 GLY A CA 1
ATOM 2570 C C . GLY A 1 333 ? 47.312 17.998 -28.169 1.00 36.12 333 GLY A C 1
ATOM 2571 O O . GLY A 1 333 ? 47.651 18.962 -27.488 1.00 36.12 333 GLY A O 1
ATOM 2572 N N . VAL A 1 334 ? 47.100 16.799 -27.637 1.00 31.22 334 VAL A N 1
ATOM 2573 C CA . VAL A 1 334 ? 47.418 16.417 -26.263 1.00 31.22 334 VAL A CA 1
ATOM 2574 C C . VAL A 1 334 ? 48.555 15.409 -26.339 1.00 31.22 334 VAL A C 1
ATOM 2576 O O . VAL A 1 334 ? 48.404 14.317 -26.882 1.00 31.22 334 VAL A O 1
ATOM 2579 N N . ALA A 1 335 ? 49.721 15.810 -25.836 1.00 30.73 335 ALA A N 1
ATOM 2580 C CA . ALA A 1 335 ? 50.901 14.962 -25.801 1.00 30.73 335 ALA A CA 1
ATOM 2581 C C . ALA A 1 335 ? 50.639 13.693 -24.976 1.00 30.73 335 ALA A C 1
ATOM 2583 O O . ALA A 1 335 ? 50.059 13.744 -23.890 1.00 30.73 335 ALA A O 1
ATOM 2584 N N . THR A 1 336 ? 51.114 12.556 -25.482 1.00 33.72 336 THR A N 1
ATOM 2585 C CA . THR A 1 336 ? 51.188 11.297 -24.740 1.00 33.72 336 THR A CA 1
ATOM 2586 C C . THR A 1 336 ? 52.048 11.481 -23.494 1.00 33.72 336 THR A C 1
ATOM 2588 O O . THR A 1 336 ? 53.241 11.768 -23.603 1.00 33.72 336 THR A O 1
ATOM 2591 N N . VAL A 1 337 ? 51.460 11.283 -22.315 1.00 31.77 337 VAL A N 1
ATOM 2592 C CA . VAL A 1 337 ? 52.224 11.080 -21.082 1.00 31.77 337 VAL A CA 1
ATOM 2593 C C . VAL A 1 337 ? 52.820 9.675 -21.160 1.00 31.77 337 VAL A C 1
ATOM 2595 O O . VAL A 1 337 ? 52.086 8.689 -21.216 1.00 31.77 337 VAL A O 1
ATOM 2598 N N . ALA A 1 338 ? 54.146 9.596 -21.243 1.00 36.38 338 ALA A N 1
ATOM 2599 C CA . ALA A 1 338 ? 54.875 8.344 -21.096 1.00 36.38 338 ALA A CA 1
ATOM 2600 C C . ALA A 1 338 ? 54.828 7.899 -19.626 1.00 36.38 338 ALA A C 1
ATOM 2602 O O . ALA A 1 338 ? 54.931 8.741 -18.732 1.00 36.38 338 ALA A O 1
ATOM 2603 N N . ASN A 1 339 ? 54.664 6.593 -19.401 1.00 36.25 339 ASN A N 1
ATOM 2604 C CA . ASN A 1 339 ? 54.917 5.972 -18.098 1.00 36.25 339 ASN A CA 1
ATOM 2605 C C . ASN A 1 339 ? 56.390 6.082 -17.708 1.00 36.25 339 ASN A C 1
ATOM 2607 O O . ASN A 1 339 ? 57.241 5.930 -18.617 1.00 36.25 339 ASN A O 1
#

Radius of gyration: 29.42 Å; Cα contacts (8 Å, |Δi|>4): 580; chains: 1; bounding box: 82×34×82 Å